Protein AF-A0A969UR87-F1 (afdb_monomer_lite)

Secondary structure (DSSP, 8-state):
---S-EEEEEEP-SGGGGGGHHHHHHHHHHHHHHTTTSSEEEEEE---TTS--EEES-TT-GGGTTT----S---HHHHHHHHHHH-TT---SEEEEEE-S--GGG----------SS-EEEEESSS--S---HHHHHHHHHHT-EEES-HHHHHHHHHS-S-SSTTEEEEEEETTEEEEEESS--TTSPPPTT-HHHHHHHHHHHHHHH--TT-HHHHHHHHHHHHHHT---GGGGTS----HHHHHHHHHHHTSTTTT---------PPPP----SS--HHHHHHHHHHHHHHHHHHHHHHHHHHTTT-----

Structure (mmCIF, N/CA/C/O backbone):
data_AF-A0A969UR87-F1
#
_entry.id   AF-A0A969UR87-F1
#
loop_
_atom_site.group_PDB
_atom_site.id
_atom_site.type_symbol
_atom_site.label_atom_id
_atom_site.label_alt_id
_atom_site.label_comp_id
_atom_site.label_asym_id
_atom_site.label_entity_id
_atom_site.label_seq_id
_atom_site.pdbx_PDB_ins_code
_atom_site.Cartn_x
_atom_site.Cartn_y
_atom_site.Cartn_z
_atom_site.occupancy
_atom_site.B_iso_or_equiv
_atom_site.auth_seq_id
_atom_site.auth_comp_id
_atom_site.auth_asym_id
_atom_site.auth_atom_id
_atom_site.pdbx_PDB_model_num
ATOM 1 N N . MET A 1 1 ? -3.304 12.218 -10.499 1.00 88.94 1 MET A N 1
ATOM 2 C CA . MET A 1 1 ? -4.075 11.681 -9.360 1.00 88.94 1 MET A CA 1
ATOM 3 C C . MET A 1 1 ? -5.240 10.859 -9.891 1.00 88.94 1 MET A C 1
ATOM 5 O O . MET A 1 1 ? -5.626 11.083 -11.035 1.00 88.94 1 MET A O 1
ATOM 9 N N . PRO A 1 2 ? -5.744 9.875 -9.131 1.00 92.62 2 PRO A N 1
ATOM 10 C CA . PRO A 1 2 ? -6.918 9.096 -9.509 1.00 92.62 2 PRO A CA 1
ATOM 11 C C . PRO A 1 2 ? -8.186 9.961 -9.477 1.00 92.62 2 PRO A C 1
ATOM 13 O O . PRO A 1 2 ? -8.265 10.927 -8.717 1.00 92.62 2 PRO A O 1
ATOM 16 N N . HIS A 1 3 ? -9.171 9.591 -10.294 1.00 93.62 3 HIS A N 1
ATOM 17 C CA . HIS A 1 3 ? -10.477 10.246 -10.396 1.00 93.62 3 HIS A CA 1
ATOM 18 C C . HIS A 1 3 ? -11.579 9.189 -10.491 1.00 93.62 3 HIS A C 1
ATOM 20 O O . HIS A 1 3 ? -11.345 8.127 -11.077 1.00 93.62 3 HIS A O 1
ATOM 26 N N . ASP A 1 4 ? -12.754 9.492 -9.933 1.00 95.31 4 ASP A N 1
ATOM 27 C CA . ASP A 1 4 ? -13.937 8.622 -9.917 1.00 95.31 4 ASP A CA 1
ATOM 28 C C . ASP A 1 4 ? -13.666 7.230 -9.314 1.00 95.31 4 ASP A C 1
ATOM 30 O O . ASP A 1 4 ? -14.238 6.225 -9.740 1.00 95.31 4 ASP A O 1
ATOM 34 N N . ARG A 1 5 ? -12.766 7.161 -8.324 1.00 95.88 5 ARG A N 1
ATOM 35 C CA . ARG A 1 5 ? -12.409 5.928 -7.610 1.00 95.88 5 ARG A CA 1
ATOM 36 C C . ARG A 1 5 ? -13.050 5.848 -6.230 1.00 95.88 5 ARG A C 1
ATOM 38 O O . ARG A 1 5 ? -13.394 6.864 -5.614 1.00 95.88 5 ARG A O 1
ATOM 45 N N . ARG A 1 6 ? -13.164 4.622 -5.723 1.00 96.75 6 ARG A N 1
ATOM 46 C CA . ARG A 1 6 ? -13.548 4.319 -4.343 1.00 96.75 6 ARG A CA 1
ATOM 47 C C . ARG A 1 6 ? -12.423 3.596 -3.613 1.00 96.75 6 ARG A C 1
ATOM 49 O O . ARG A 1 6 ? -12.004 2.517 -4.023 1.00 96.75 6 ARG A O 1
ATOM 56 N N . PHE A 1 7 ? -11.979 4.152 -2.494 1.00 97.25 7 PHE A N 1
ATOM 57 C CA . PHE A 1 7 ? -10.902 3.599 -1.676 1.00 97.25 7 PHE A CA 1
ATOM 58 C C . PHE A 1 7 ? -11.425 3.017 -0.362 1.00 97.25 7 PHE A C 1
ATOM 60 O O . PHE A 1 7 ? -12.419 3.488 0.191 1.00 97.25 7 PHE A O 1
ATOM 67 N N . ALA A 1 8 ? -10.739 2.003 0.153 1.00 97.50 8 ALA A N 1
ATOM 68 C CA . ALA A 1 8 ? -10.835 1.630 1.558 1.00 97.50 8 ALA A CA 1
ATOM 69 C C . ALA A 1 8 ? -9.580 2.128 2.268 1.00 97.50 8 ALA A C 1
ATOM 71 O O . ALA A 1 8 ? -8.478 1.788 1.848 1.00 97.50 8 ALA A O 1
ATOM 72 N N . VAL A 1 9 ? -9.742 2.909 3.330 1.00 97.00 9 VAL A N 1
ATOM 73 C CA . VAL A 1 9 ? -8.645 3.330 4.204 1.00 97.00 9 VAL A CA 1
ATOM 74 C C . VAL A 1 9 ? -8.795 2.574 5.513 1.00 97.00 9 VAL A C 1
ATOM 76 O O . VAL A 1 9 ? -9.784 2.736 6.215 1.00 97.00 9 VAL A O 1
ATOM 79 N N . ILE A 1 10 ? -7.842 1.712 5.822 1.00 96.81 10 ILE A N 1
ATOM 80 C CA . ILE A 1 10 ? -7.750 0.967 7.070 1.00 96.81 10 ILE A CA 1
ATOM 81 C C . ILE A 1 10 ? -6.774 1.724 7.961 1.00 96.81 10 ILE A C 1
ATOM 83 O O . ILE A 1 10 ? -5.658 2.006 7.539 1.00 96.81 10 ILE A O 1
ATOM 87 N N . LEU A 1 11 ? -7.195 2.063 9.173 1.00 95.88 11 LEU A N 1
ATOM 88 C CA . LEU A 1 11 ? -6.350 2.680 10.184 1.00 95.88 11 LEU A CA 1
ATOM 89 C C . LEU A 1 11 ? -5.963 1.625 11.219 1.00 95.88 11 LEU A C 1
ATOM 91 O O . LEU A 1 11 ? -6.841 0.947 11.776 1.00 95.88 11 LEU A O 1
ATOM 95 N N . ASP A 1 12 ? -4.661 1.500 11.464 1.00 94.81 12 ASP A N 1
ATOM 96 C CA . ASP A 1 12 ? -4.140 0.698 12.562 1.00 94.81 12 ASP A CA 1
ATOM 97 C C . ASP A 1 12 ? -4.657 1.235 13.908 1.00 94.81 12 ASP A C 1
ATOM 99 O O . ASP A 1 12 ? -4.568 2.425 14.210 1.00 94.81 12 ASP A O 1
ATOM 103 N N . GLY A 1 13 ? -5.262 0.341 14.688 1.00 93.94 13 GLY A N 1
ATOM 104 C CA . GLY A 1 13 ? -5.782 0.596 16.027 1.00 93.94 13 GLY A CA 1
ATOM 105 C C . GLY A 1 13 ? -4.834 0.220 17.163 1.00 93.94 13 GLY A C 1
ATOM 106 O O . GLY A 1 13 ? -5.252 0.247 18.324 1.00 93.94 13 GLY A O 1
ATOM 107 N N . SER A 1 14 ? -3.611 -0.205 16.854 1.00 93.06 14 SER A N 1
ATOM 108 C CA . SER A 1 14 ? -2.614 -0.638 17.828 1.00 93.06 14 SER A CA 1
ATOM 109 C C . SER A 1 14 ? -2.181 0.505 18.750 1.00 93.06 14 SER A C 1
ATOM 111 O O . SER A 1 14 ? -2.321 1.686 18.441 1.00 93.06 14 SER A O 1
ATOM 113 N N . TYR A 1 15 ? -1.656 0.161 19.927 1.00 92.44 15 TYR A N 1
ATOM 114 C CA . TYR A 1 15 ? -1.239 1.139 20.933 1.00 92.44 15 TYR A CA 1
ATOM 115 C C . TYR A 1 15 ? -0.143 2.096 20.436 1.00 92.44 15 TYR A C 1
ATOM 117 O O . TYR A 1 15 ? -0.130 3.253 20.855 1.00 92.44 15 TYR A O 1
ATOM 125 N N . SER A 1 16 ? 0.763 1.646 19.564 1.00 91.69 16 SER A N 1
ATOM 126 C CA . SER A 1 16 ? 1.885 2.461 19.077 1.00 91.69 16 SER A CA 1
ATOM 127 C C . SER A 1 16 ? 1.435 3.634 18.200 1.00 91.69 16 SER A C 1
ATOM 129 O O . SER A 1 16 ? 2.071 4.686 18.199 1.00 91.69 16 SER A O 1
ATOM 131 N N . MET A 1 17 ? 0.244 3.548 17.603 1.00 92.81 17 MET A N 1
ATOM 132 C CA . MET A 1 17 ? -0.364 4.641 16.839 1.00 92.81 17 MET A CA 1
ATOM 133 C C . MET A 1 17 ? -0.653 5.900 17.675 1.00 92.81 17 MET A C 1
ATOM 135 O O . MET A 1 17 ? -0.809 6.987 17.112 1.00 92.81 17 MET A O 1
ATOM 139 N N . ASN A 1 18 ? -0.651 5.806 19.014 1.00 91.56 18 ASN A N 1
ATOM 140 C CA . ASN A 1 18 ? -0.733 6.977 19.896 1.00 91.56 18 ASN A CA 1
ATOM 141 C C . ASN A 1 18 ? 0.405 7.982 19.658 1.00 91.56 18 ASN A C 1
ATOM 143 O O . ASN A 1 18 ? 0.170 9.188 19.742 1.00 91.56 18 ASN A O 1
ATOM 147 N N . ASP A 1 19 ? 1.604 7.513 19.308 1.00 92.19 19 ASP A N 1
ATOM 148 C CA . ASP A 1 19 ? 2.758 8.383 19.050 1.00 92.19 19 ASP A CA 1
ATOM 149 C C . ASP A 1 19 ? 2.720 9.002 17.637 1.00 92.19 19 ASP A C 1
ATOM 151 O O . ASP A 1 19 ? 3.490 9.912 17.319 1.00 92.19 19 ASP A O 1
ATOM 155 N N . HIS A 1 20 ? 1.779 8.561 16.795 1.00 92.56 20 HIS A N 1
ATOM 156 C CA . HIS A 1 20 ? 1.670 8.931 15.384 1.00 92.56 20 HIS A CA 1
ATOM 157 C C . HIS A 1 20 ? 0.435 9.778 15.047 1.00 92.56 20 HIS A C 1
ATOM 159 O O . HIS A 1 20 ? 0.186 10.053 13.874 1.00 92.56 20 HIS A O 1
ATOM 165 N N . GLN A 1 21 ? -0.307 10.275 16.044 1.00 91.12 21 GLN A N 1
ATOM 166 C CA . GLN A 1 21 ? -1.549 11.038 15.835 1.00 91.12 21 GLN A CA 1
ATOM 167 C C . GLN A 1 21 ? -1.408 12.213 14.853 1.00 91.12 21 GLN A C 1
ATOM 169 O O . GLN A 1 21 ? -2.261 12.394 13.987 1.00 91.12 21 GLN A O 1
ATOM 174 N N . SER A 1 22 ? -0.316 12.985 14.929 1.00 91.56 22 SER A N 1
ATOM 175 C CA . SER A 1 22 ? -0.105 14.100 13.993 1.00 91.56 22 SER A CA 1
ATOM 176 C C . SER A 1 22 ? 0.159 13.624 12.562 1.00 91.56 22 SER A C 1
ATOM 178 O O . SER A 1 22 ? -0.290 14.264 11.616 1.00 91.56 22 SER A O 1
ATOM 180 N N . ALA A 1 23 ? 0.851 12.496 12.384 1.00 93.19 23 ALA A N 1
ATOM 181 C CA . ALA A 1 23 ? 1.088 11.924 11.061 1.00 93.19 23 ALA A CA 1
ATOM 182 C C . ALA A 1 23 ? -0.209 11.357 10.457 1.00 93.19 23 ALA A C 1
ATOM 184 O O . ALA A 1 23 ? -0.453 11.530 9.261 1.00 93.19 23 ALA A O 1
ATOM 185 N N . ILE A 1 24 ? -1.079 10.757 11.282 1.00 93.12 24 ILE A N 1
ATOM 186 C CA . ILE A 1 24 ? -2.433 10.336 10.881 1.00 93.12 24 ILE A CA 1
ATOM 187 C C . ILE A 1 24 ? -3.235 11.551 10.404 1.00 93.12 24 ILE A C 1
ATOM 189 O O . ILE A 1 24 ? -3.786 11.529 9.304 1.00 93.12 24 ILE A O 1
ATOM 193 N N . GLU A 1 25 ? -3.257 12.627 11.199 1.00 91.75 25 GLU A N 1
ATOM 194 C CA . GLU A 1 25 ? -3.976 13.861 10.867 1.00 91.75 25 GLU A CA 1
ATOM 195 C C . GLU A 1 25 ? -3.500 14.450 9.539 1.00 91.75 25 GLU A C 1
ATOM 197 O O . GLU A 1 25 ? -4.317 14.705 8.655 1.00 91.75 25 GLU A O 1
ATOM 202 N N . GLN A 1 26 ? -2.185 14.588 9.361 1.00 92.19 26 GLN A N 1
ATOM 203 C CA . GLN A 1 26 ? -1.589 15.099 8.126 1.00 92.19 26 GLN A CA 1
ATOM 204 C C . GLN A 1 26 ? -1.943 14.222 6.919 1.00 92.19 26 GLN A C 1
ATOM 206 O O . GLN A 1 26 ? -2.344 14.740 5.877 1.00 92.19 26 GLN A O 1
ATOM 211 N N . THR A 1 27 ? -1.862 12.898 7.069 1.00 93.69 27 THR A N 1
ATOM 212 C CA . THR A 1 27 ? -2.208 11.936 6.011 1.00 93.69 27 THR A CA 1
ATOM 213 C C . THR A 1 27 ? -3.677 12.067 5.608 1.00 93.69 27 THR A C 1
ATOM 215 O O . THR A 1 27 ? -4.003 12.145 4.422 1.00 93.69 27 THR A O 1
ATOM 218 N N . PHE A 1 28 ? -4.588 12.125 6.582 1.00 93.25 28 PHE A N 1
ATOM 219 C CA . PHE A 1 28 ? -6.029 12.186 6.326 1.00 93.25 28 PHE A CA 1
ATOM 220 C C . PHE A 1 28 ? -6.458 13.555 5.794 1.00 93.25 28 PHE A C 1
ATOM 222 O O . PHE A 1 28 ? -7.314 13.628 4.907 1.00 93.25 28 PHE A O 1
ATOM 229 N N . GLN A 1 29 ? -5.844 14.634 6.284 1.00 92.19 29 GLN A N 1
ATOM 230 C CA . GLN A 1 29 ? -6.043 15.977 5.753 1.00 92.19 29 GLN A CA 1
ATOM 231 C C . GLN A 1 29 ? -5.588 16.044 4.293 1.00 92.19 29 GLN A C 1
ATOM 233 O O . GLN A 1 29 ? -6.366 16.459 3.434 1.00 92.19 29 GLN A O 1
ATOM 238 N N . TRP A 1 30 ? -4.383 15.554 3.987 1.00 94.44 30 TRP A N 1
ATOM 239 C CA . TRP A 1 30 ? -3.866 15.533 2.622 1.00 94.44 30 TRP A CA 1
ATOM 240 C C . TRP A 1 30 ? -4.773 14.727 1.683 1.00 94.44 30 TRP A C 1
ATOM 242 O O . TRP A 1 30 ? -5.114 15.212 0.602 1.00 94.44 30 TRP A O 1
ATOM 252 N N . LEU A 1 31 ? -5.236 13.542 2.106 1.00 94.69 31 LEU A N 1
ATOM 253 C CA . LEU A 1 31 ? -6.197 12.735 1.345 1.00 94.69 31 LEU A CA 1
ATOM 254 C C . LEU A 1 31 ? -7.498 13.502 1.090 1.00 94.69 31 LEU A C 1
ATOM 256 O O . LEU A 1 31 ? -8.007 13.514 -0.032 1.00 94.69 31 LEU A O 1
ATOM 260 N N . THR A 1 32 ? -8.029 14.161 2.116 1.00 92.62 32 THR A N 1
ATOM 261 C CA . THR A 1 32 ? -9.281 14.919 2.022 1.00 92.62 32 THR A CA 1
ATOM 262 C C . THR A 1 32 ? -9.162 16.078 1.035 1.00 92.62 32 THR A C 1
ATOM 264 O O . THR A 1 32 ? -10.018 16.233 0.164 1.00 92.62 32 THR A O 1
ATOM 267 N N . GLU A 1 33 ? -8.083 16.854 1.128 1.00 93.56 33 GLU A N 1
ATOM 268 C CA . GLU A 1 33 ? -7.854 18.044 0.306 1.00 93.56 33 GLU A CA 1
ATOM 269 C C . GLU A 1 33 ? -7.512 17.697 -1.152 1.00 93.56 33 GLU A C 1
ATOM 271 O O . GLU A 1 33 ? -8.008 18.349 -2.074 1.00 93.56 33 GLU A O 1
ATOM 276 N N . ASN A 1 34 ? -6.704 16.655 -1.379 1.00 95.00 34 ASN A N 1
ATOM 277 C CA . ASN A 1 34 ? -6.118 16.377 -2.695 1.00 95.00 34 ASN A CA 1
ATOM 278 C C . ASN A 1 34 ? -6.805 15.241 -3.463 1.00 95.00 34 ASN A C 1
ATOM 280 O O . ASN A 1 34 ? -6.751 15.223 -4.694 1.00 95.00 34 ASN A O 1
ATOM 284 N N . ILE A 1 35 ? -7.447 14.295 -2.770 1.00 95.19 35 ILE A N 1
ATOM 285 C CA . ILE A 1 35 ? -7.971 13.063 -3.380 1.00 95.19 35 ILE A CA 1
ATOM 286 C C . ILE A 1 35 ? -9.490 12.979 -3.272 1.00 95.19 35 ILE A C 1
ATOM 288 O O . ILE A 1 35 ? -10.163 12.735 -4.276 1.00 95.19 35 ILE A O 1
ATOM 292 N N . LEU A 1 36 ? -10.060 13.202 -2.088 1.00 93.25 36 LEU A N 1
ATOM 293 C CA . LEU A 1 36 ? -11.489 12.960 -1.844 1.00 93.25 36 LEU A CA 1
ATOM 294 C C . LEU A 1 36 ? -12.426 14.026 -2.426 1.00 93.25 36 LEU A C 1
ATOM 296 O O . LEU A 1 36 ? -13.642 13.888 -2.347 1.00 93.25 36 LEU A O 1
ATOM 300 N N . THR A 1 37 ? -11.893 15.073 -3.054 1.00 92.44 37 THR A N 1
ATOM 301 C CA . THR A 1 37 ? -12.701 16.029 -3.830 1.00 92.44 37 THR A CA 1
ATOM 302 C C . THR A 1 37 ? -13.253 15.422 -5.125 1.00 92.44 37 THR A C 1
ATOM 304 O O . THR A 1 37 ? -14.233 15.927 -5.668 1.00 92.44 37 THR A O 1
ATOM 307 N N . GLN A 1 38 ? -12.631 14.348 -5.627 1.00 94.44 38 GLN A N 1
ATOM 308 C CA . GLN A 1 38 ? -12.968 13.685 -6.898 1.00 94.44 38 GLN A CA 1
ATOM 309 C C . GLN A 1 38 ? -13.073 12.159 -6.766 1.00 94.44 38 GLN A C 1
ATOM 311 O O . GLN A 1 38 ? -13.168 11.447 -7.763 1.00 94.44 38 GLN A O 1
ATOM 316 N N . ASN A 1 39 ? -13.007 11.649 -5.538 1.00 95.75 39 ASN A N 1
ATOM 317 C CA . ASN A 1 39 ? -13.031 10.230 -5.208 1.00 95.75 39 ASN A CA 1
ATOM 318 C C . ASN A 1 39 ? -13.811 10.037 -3.903 1.00 95.75 39 ASN A C 1
ATOM 320 O O . ASN A 1 39 ? -14.100 10.996 -3.193 1.00 95.75 39 ASN A O 1
ATOM 324 N N . SER A 1 40 ? -14.120 8.791 -3.561 1.00 95.38 40 SER A N 1
ATOM 325 C CA . SER A 1 40 ? -14.745 8.431 -2.284 1.00 95.38 40 SER A CA 1
ATOM 326 C C . SER A 1 40 ? -13.839 7.498 -1.492 1.00 95.38 40 SER A C 1
ATOM 328 O O . SER A 1 40 ? -13.054 6.749 -2.075 1.00 95.38 40 SER A O 1
ATOM 330 N N . ALA A 1 41 ? -13.933 7.538 -0.166 1.00 95.50 41 ALA A N 1
ATOM 331 C CA . ALA A 1 41 ? -13.212 6.613 0.691 1.00 95.50 41 ALA A CA 1
ATOM 332 C C . ALA A 1 41 ? -14.047 6.236 1.910 1.00 95.50 41 ALA A C 1
ATOM 334 O O . ALA A 1 41 ? -14.616 7.112 2.558 1.00 95.50 41 ALA A O 1
ATOM 335 N N . ASP A 1 42 ? -14.053 4.947 2.232 1.00 95.44 42 ASP A N 1
ATOM 336 C CA . ASP A 1 42 ? -14.596 4.422 3.481 1.00 95.44 42 ASP A CA 1
ATOM 337 C C . ASP A 1 42 ? -13.429 4.229 4.469 1.00 95.44 42 ASP A C 1
ATOM 339 O O . ASP A 1 42 ? -12.339 3.816 4.062 1.00 95.44 42 ASP A O 1
ATOM 343 N N . LEU A 1 43 ? -13.650 4.492 5.758 1.00 94.88 43 LEU A N 1
ATOM 344 C CA . LEU A 1 43 ? -12.669 4.280 6.825 1.00 94.88 43 LEU A CA 1
ATOM 345 C C . LEU A 1 43 ? -12.974 2.991 7.591 1.00 94.88 43 LEU A C 1
ATOM 347 O O . LEU A 1 43 ? -14.105 2.756 8.011 1.00 94.88 43 LEU A O 1
ATOM 351 N N . TYR A 1 44 ? -11.945 2.197 7.844 1.00 95.00 44 TYR A N 1
ATOM 352 C CA . TYR A 1 44 ? -11.983 1.003 8.674 1.00 95.00 44 TYR A CA 1
ATOM 353 C C . TYR A 1 44 ? -11.033 1.200 9.846 1.00 95.00 44 TYR A C 1
ATOM 355 O O . TYR A 1 44 ? -9.821 1.203 9.669 1.00 95.00 44 TYR A O 1
ATOM 363 N N . LEU A 1 45 ? -11.578 1.367 11.046 1.00 94.38 45 LEU A N 1
ATOM 364 C CA . LEU A 1 45 ? -10.786 1.413 12.267 1.00 94.38 45 LEU A CA 1
ATOM 365 C C . LEU A 1 45 ? -10.638 -0.008 12.805 1.00 94.38 45 LEU A C 1
ATOM 367 O O . LEU A 1 45 ? -11.624 -0.617 13.233 1.00 94.38 45 LEU A O 1
ATOM 371 N N . THR A 1 46 ? -9.414 -0.524 12.767 1.00 95.06 46 THR A N 1
ATOM 372 C CA . THR A 1 46 ? -9.078 -1.812 13.382 1.00 95.06 46 THR A CA 1
ATOM 373 C C . THR A 1 46 ? -8.916 -1.645 14.884 1.00 95.06 46 THR A C 1
ATOM 375 O O . THR A 1 46 ? -8.714 -0.534 15.366 1.00 95.06 46 THR A O 1
ATOM 378 N N . THR A 1 47 ? -9.072 -2.721 15.653 1.00 93.31 47 THR A N 1
ATOM 379 C CA . THR A 1 47 ? -8.905 -2.670 17.114 1.00 93.31 47 THR A CA 1
ATOM 380 C C . THR A 1 47 ? -8.459 -4.018 17.667 1.00 93.31 47 THR A C 1
ATOM 382 O O . THR A 1 47 ? -8.934 -5.060 17.207 1.00 93.31 47 THR A O 1
ATOM 385 N N . ALA A 1 48 ? -7.613 -4.018 18.698 1.00 90.88 48 ALA A N 1
ATOM 386 C CA . ALA A 1 48 ? -7.330 -5.223 19.472 1.00 90.88 48 ALA A CA 1
ATOM 387 C C . ALA A 1 48 ? -8.519 -5.604 20.377 1.00 90.88 48 ALA A C 1
ATOM 389 O O . ALA A 1 48 ? -9.272 -4.747 20.853 1.00 90.88 48 ALA A O 1
ATOM 390 N N . ALA A 1 49 ? -8.679 -6.902 20.654 1.00 83.94 49 ALA A N 1
ATOM 391 C CA . ALA A 1 49 ? -9.703 -7.385 21.577 1.00 83.94 49 ALA A CA 1
ATOM 392 C C . ALA A 1 49 ? -9.515 -6.770 22.984 1.00 83.94 49 ALA A C 1
ATOM 394 O O . ALA A 1 49 ? -8.380 -6.613 23.438 1.00 83.94 49 ALA A O 1
ATOM 395 N N . PRO A 1 50 ? -10.601 -6.444 23.711 1.00 85.88 50 PRO A N 1
ATOM 396 C CA . PRO A 1 50 ? -12.004 -6.780 23.441 1.00 85.88 50 PRO A CA 1
ATOM 397 C C . PRO A 1 50 ? -12.773 -5.742 22.605 1.00 85.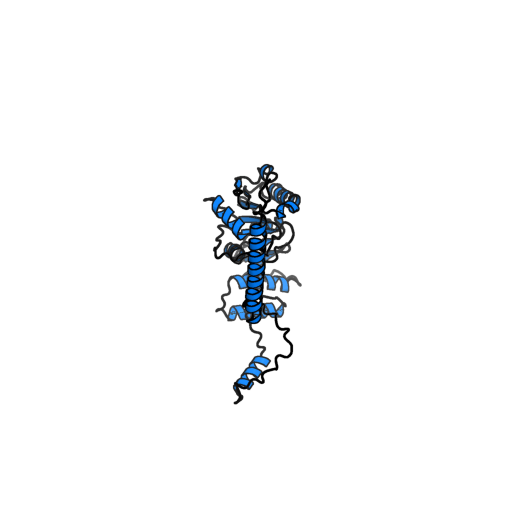88 50 PRO A C 1
ATOM 399 O O . PRO A 1 50 ? -13.985 -5.893 22.432 1.00 85.88 50 PRO A O 1
ATOM 402 N N . ALA A 1 51 ? -12.121 -4.678 22.130 1.00 87.88 51 ALA A N 1
ATOM 403 C CA . ALA A 1 51 ? -12.777 -3.700 21.271 1.00 87.88 51 ALA A CA 1
ATOM 404 C C . ALA A 1 51 ? -13.163 -4.335 19.924 1.00 87.88 51 ALA A C 1
ATOM 406 O O . ALA A 1 51 ? -12.570 -5.324 19.489 1.00 87.88 51 ALA A O 1
ATOM 407 N N . GLN A 1 52 ? -14.210 -3.793 19.300 1.00 90.38 52 GLN A N 1
ATOM 408 C CA . GLN A 1 52 ? -14.686 -4.259 18.001 1.00 90.38 52 GLN A CA 1
ATOM 409 C C . GLN A 1 52 ? -14.282 -3.270 16.912 1.00 90.38 52 GLN A C 1
ATOM 411 O O . GLN A 1 52 ? -14.498 -2.063 17.098 1.00 90.38 52 GLN A O 1
ATOM 416 N N . PRO A 1 53 ? -13.772 -3.768 15.773 1.00 93.88 53 PRO A N 1
ATOM 417 C CA . PRO A 1 53 ? -13.415 -2.910 14.663 1.00 93.88 53 PRO A CA 1
ATOM 418 C C . PRO A 1 53 ? -14.666 -2.285 14.051 1.00 93.88 53 PRO A C 1
ATOM 420 O O . PRO A 1 53 ? -15.771 -2.834 14.130 1.00 93.88 53 PRO A O 1
ATOM 423 N N . LYS A 1 54 ? -14.497 -1.110 13.449 1.00 92.50 54 LYS A N 1
ATOM 424 C CA . LYS A 1 54 ? -15.606 -0.293 12.949 1.00 92.50 54 LYS A CA 1
ATOM 425 C C . LYS A 1 54 ? -15.363 0.148 11.520 1.00 92.50 54 LYS A C 1
ATOM 427 O O . LYS A 1 54 ? -14.235 0.417 11.125 1.00 92.50 54 LYS A O 1
ATOM 432 N N . ARG A 1 55 ? -16.456 0.279 10.774 1.00 92.81 55 ARG A N 1
ATOM 433 C CA . ARG A 1 55 ? -16.487 0.879 9.443 1.00 92.81 55 ARG A CA 1
ATOM 434 C C . ARG A 1 55 ? -17.243 2.201 9.497 1.00 92.81 55 ARG A C 1
ATOM 436 O O . ARG A 1 55 ? -18.285 2.287 10.144 1.00 92.81 55 ARG A O 1
ATOM 443 N N . PHE A 1 56 ? -16.743 3.180 8.759 1.00 91.75 56 PHE A N 1
ATOM 444 C CA . PHE A 1 56 ? -17.393 4.449 8.477 1.00 91.75 56 PHE A CA 1
ATOM 445 C C . PHE A 1 56 ? -17.447 4.623 6.958 1.00 91.75 56 PHE A C 1
ATOM 447 O O . PHE A 1 56 ? -16.426 4.511 6.285 1.00 91.75 56 PHE A O 1
ATOM 454 N N . ASP A 1 57 ? -18.627 4.893 6.406 1.00 90.31 57 ASP A N 1
ATOM 455 C CA . ASP A 1 57 ? -18.829 4.950 4.948 1.00 90.31 57 ASP A CA 1
ATOM 456 C C . ASP A 1 57 ? -18.279 6.228 4.293 1.00 90.31 57 ASP A C 1
ATOM 458 O O . ASP A 1 57 ? -18.405 6.412 3.085 1.00 90.31 57 ASP A O 1
ATOM 462 N N . ASN A 1 58 ? -17.675 7.117 5.082 1.00 87.00 58 ASN A N 1
ATOM 463 C CA . ASN A 1 58 ? -17.046 8.328 4.591 1.00 87.00 58 ASN A CA 1
ATOM 464 C C . ASN A 1 58 ? -15.839 8.700 5.460 1.00 87.00 58 ASN A C 1
ATOM 466 O O . ASN A 1 58 ? -15.984 9.003 6.644 1.00 87.00 58 ASN A O 1
ATOM 470 N N . LEU A 1 59 ? -14.647 8.728 4.859 1.00 85.31 59 LEU A N 1
ATOM 471 C CA . LEU A 1 59 ? -13.426 9.199 5.518 1.00 85.31 59 LEU A CA 1
ATOM 472 C C . LEU A 1 59 ? -13.562 10.664 5.962 1.00 85.31 59 LEU A C 1
ATOM 474 O O . LEU A 1 59 ? -12.986 11.036 6.977 1.00 85.31 59 LEU A O 1
ATOM 478 N N . GLN A 1 60 ? -14.350 11.477 5.240 1.00 75.56 60 GLN A N 1
ATOM 479 C CA . GLN A 1 60 ? -14.574 12.890 5.568 1.00 75.56 60 GLN A CA 1
ATOM 480 C C . GLN A 1 60 ? -15.416 13.106 6.832 1.00 75.56 60 GLN A C 1
ATOM 482 O O . GLN A 1 60 ? -15.449 14.221 7.352 1.00 75.56 60 GLN A O 1
ATOM 487 N N . ASP A 1 61 ? -16.004 12.055 7.407 1.00 67.38 61 ASP A N 1
ATOM 488 C CA . ASP A 1 61 ? -16.617 12.107 8.739 1.00 67.38 61 ASP A CA 1
ATOM 489 C C . ASP A 1 61 ? -15.524 12.088 9.849 1.00 67.38 61 ASP A C 1
ATOM 491 O O . ASP A 1 61 ? -15.713 11.529 10.933 1.00 67.38 61 ASP A O 1
ATOM 495 N N . VAL A 1 62 ? -14.374 12.729 9.553 1.00 56.34 62 VAL A N 1
ATOM 496 C CA . VAL A 1 62 ? -13.046 12.771 10.211 1.00 56.34 62 VAL A CA 1
ATOM 497 C C . VAL A 1 62 ? -13.109 12.965 11.727 1.00 56.34 62 VAL A C 1
ATOM 499 O O . VAL A 1 62 ? -12.202 12.538 12.434 1.00 56.34 62 VAL A O 1
ATOM 502 N N . ALA A 1 63 ? -14.188 13.545 12.252 1.00 53.38 63 ALA A N 1
ATOM 503 C CA . ALA A 1 63 ? -14.390 13.713 13.688 1.00 53.38 63 ALA A CA 1
ATOM 504 C C . ALA A 1 63 ? -14.278 12.392 14.482 1.00 53.38 63 ALA A C 1
ATOM 506 O O . ALA A 1 63 ? -13.905 12.419 15.647 1.00 53.38 63 ALA A O 1
ATOM 507 N N . ASN A 1 64 ? -14.537 11.232 13.863 1.00 58.50 64 ASN A N 1
ATOM 508 C CA . ASN A 1 64 ? -14.623 9.959 14.587 1.00 58.50 64 ASN A CA 1
ATOM 509 C C . ASN A 1 64 ? -13.286 9.234 14.827 1.00 58.50 64 ASN A C 1
ATOM 511 O O . ASN A 1 64 ? -13.237 8.373 15.705 1.00 58.50 64 ASN A O 1
ATOM 515 N N . TRP A 1 65 ? -12.212 9.520 14.075 1.00 73.06 65 TRP A N 1
ATOM 516 C CA . TRP A 1 65 ? -10.924 8.842 14.323 1.00 73.06 65 TRP A CA 1
ATOM 517 C C . TRP A 1 65 ? -10.153 9.479 15.481 1.00 73.06 65 TRP A C 1
ATOM 519 O O . TRP A 1 65 ? -9.371 8.801 16.132 1.00 73.06 65 TRP A O 1
ATOM 529 N N . GLN A 1 66 ? -10.399 10.755 15.781 1.00 71.31 66 GLN A N 1
ATOM 530 C CA . GLN A 1 66 ? -9.785 11.446 16.923 1.00 71.31 66 GLN A CA 1
ATOM 531 C C . GLN A 1 66 ? -10.283 10.881 18.262 1.00 71.31 66 GLN A C 1
ATOM 533 O O . GLN A 1 66 ? -9.568 10.921 19.259 1.00 71.31 66 GLN A O 1
ATOM 538 N N . ASP A 1 67 ? -11.477 10.281 18.255 1.00 73.56 67 ASP A N 1
ATOM 539 C CA . ASP A 1 67 ? -12.037 9.516 19.371 1.00 73.56 67 ASP A CA 1
ATOM 540 C C . ASP A 1 67 ? -11.612 8.031 19.352 1.00 73.56 67 ASP A C 1
ATOM 542 O O . ASP A 1 67 ? -12.077 7.236 20.179 1.00 73.56 67 ASP A O 1
ATOM 546 N N . ALA A 1 68 ? -10.768 7.611 18.398 1.00 78.94 68 ALA A N 1
ATOM 547 C CA . ALA A 1 68 ? -10.282 6.240 18.334 1.00 78.94 68 ALA A CA 1
ATOM 548 C C . ALA A 1 68 ? -9.417 5.926 19.557 1.00 78.94 68 ALA A C 1
ATOM 550 O O . ALA A 1 68 ? -8.514 6.670 19.934 1.00 78.94 68 ALA A O 1
ATOM 551 N N . ILE A 1 69 ? -9.690 4.778 20.172 1.00 82.88 69 ILE A N 1
ATOM 552 C CA . ILE A 1 69 ? -8.889 4.269 21.279 1.00 82.88 69 ILE A CA 1
ATOM 553 C C . ILE A 1 69 ? -7.839 3.333 20.687 1.00 82.88 69 ILE A C 1
ATOM 555 O O . ILE A 1 69 ? -8.158 2.204 20.315 1.00 82.88 69 ILE A O 1
ATOM 559 N N . PHE A 1 70 ? -6.600 3.814 20.623 1.00 91.06 70 PHE A N 1
ATOM 560 C CA . PHE A 1 70 ? -5.435 3.038 20.207 1.00 91.06 70 PHE A CA 1
ATOM 561 C C . PHE A 1 70 ? -4.946 2.161 21.362 1.00 91.06 70 PHE A C 1
ATOM 563 O O . PHE A 1 70 ? -4.502 2.665 22.401 1.00 91.06 70 PHE A O 1
ATOM 570 N N . TYR A 1 71 ? -5.061 0.842 21.213 1.00 90.44 71 TYR A N 1
ATOM 571 C CA . TYR A 1 71 ? -4.750 -0.111 22.276 1.00 90.44 71 TYR A CA 1
ATOM 572 C C . TYR A 1 71 ? -4.337 -1.482 21.734 1.00 90.44 71 TYR A C 1
ATOM 574 O O . TYR A 1 71 ? -4.814 -1.938 20.698 1.00 90.44 71 TYR A O 1
ATOM 582 N N . GLY A 1 72 ? -3.507 -2.179 22.513 1.00 89.56 72 GLY A N 1
ATOM 583 C CA . GLY A 1 72 ? -3.053 -3.534 22.218 1.00 89.56 72 GLY A CA 1
ATOM 584 C C . GLY A 1 72 ? -2.043 -3.586 21.076 1.00 89.56 72 GLY A C 1
ATOM 585 O O . GLY A 1 72 ? -1.451 -2.576 20.699 1.00 89.56 72 GLY A O 1
ATOM 586 N N . THR A 1 73 ? -1.842 -4.784 20.544 1.00 89.69 73 THR A N 1
ATOM 587 C CA . THR A 1 73 ? -0.969 -5.040 19.396 1.00 89.69 73 THR A CA 1
ATOM 588 C C . THR A 1 73 ? -1.800 -5.702 18.311 1.00 89.69 73 THR A C 1
ATOM 590 O O . THR A 1 73 ? -2.605 -6.581 18.618 1.00 89.69 73 THR A O 1
ATOM 593 N N . LEU A 1 74 ? -1.602 -5.270 17.068 1.00 89.94 74 LEU A N 1
ATOM 594 C CA . LEU A 1 74 ? -2.207 -5.860 15.883 1.00 89.94 74 LEU A CA 1
ATOM 595 C C . LEU A 1 74 ? -1.119 -6.096 14.843 1.00 89.94 74 LEU A C 1
ATOM 597 O O . LEU A 1 74 ? -0.259 -5.244 14.632 1.00 89.94 74 LEU A O 1
ATOM 601 N N . GLN A 1 75 ? -1.167 -7.248 14.190 1.00 89.75 75 GLN A N 1
ATOM 602 C CA . GLN A 1 75 ? -0.367 -7.517 13.003 1.00 89.75 75 GLN A CA 1
ATOM 603 C C . GLN A 1 75 ? -1.130 -7.079 11.741 1.00 89.75 75 GLN A C 1
ATOM 605 O O . GLN A 1 75 ? -2.366 -7.125 11.722 1.00 89.75 75 GLN A O 1
ATOM 610 N N . PRO A 1 76 ? -0.434 -6.704 10.650 1.00 92.75 76 PRO A N 1
ATOM 611 C CA . PRO A 1 76 ? -1.080 -6.346 9.387 1.00 92.75 76 PRO A CA 1
ATOM 612 C C . PRO A 1 76 ? -2.062 -7.408 8.888 1.00 92.75 76 PRO A C 1
ATOM 614 O O . PRO A 1 76 ? -3.176 -7.077 8.488 1.00 92.75 76 PRO A O 1
ATOM 617 N N . SER A 1 77 ? -1.719 -8.690 9.000 1.00 91.94 77 SER A N 1
ATOM 618 C CA . SER A 1 77 ? -2.619 -9.789 8.643 1.00 91.94 77 SER A CA 1
ATOM 619 C C . SER A 1 77 ? -3.927 -9.781 9.447 1.00 91.94 77 SER A C 1
ATOM 621 O O . SER A 1 77 ? -4.997 -9.967 8.866 1.00 91.94 77 SER A O 1
ATOM 623 N N . GLU A 1 78 ? -3.891 -9.489 10.749 1.00 92.31 78 GLU A N 1
ATOM 624 C CA . GLU A 1 78 ? -5.091 -9.361 11.590 1.00 92.31 78 GLU A CA 1
ATOM 625 C C . GLU A 1 78 ? -5.940 -8.149 11.182 1.00 92.31 78 GLU A C 1
ATOM 627 O O . GLU A 1 78 ? -7.163 -8.252 11.063 1.00 92.31 78 GLU A O 1
ATOM 632 N N . MET A 1 79 ? -5.298 -7.012 10.904 1.00 94.75 79 MET A N 1
ATOM 633 C CA . MET A 1 79 ? -5.965 -5.799 10.420 1.00 94.75 79 MET A CA 1
ATOM 634 C C . MET A 1 79 ? -6.701 -6.044 9.097 1.00 94.75 79 MET A C 1
ATOM 636 O O . MET A 1 79 ? -7.862 -5.656 8.931 1.00 94.75 79 MET A O 1
ATOM 640 N N . LEU A 1 80 ? -6.056 -6.751 8.167 1.00 95.56 80 LEU A N 1
ATOM 641 C CA . LEU A 1 80 ? -6.636 -7.116 6.875 1.00 95.56 80 LEU A CA 1
ATOM 642 C C . LEU A 1 80 ? -7.805 -8.100 7.024 1.00 95.56 80 LEU A C 1
ATOM 644 O O . LEU A 1 80 ? -8.807 -7.965 6.319 1.00 95.56 80 LEU A O 1
ATOM 648 N N . GLN A 1 81 ? -7.734 -9.041 7.970 1.00 94.50 81 GLN A N 1
ATOM 649 C CA . GLN A 1 81 ? -8.859 -9.930 8.287 1.00 94.50 81 GLN A CA 1
ATOM 650 C C . GLN A 1 81 ? -10.059 -9.152 8.833 1.00 94.50 81 GLN A C 1
ATOM 652 O O . GLN A 1 81 ? -11.188 -9.373 8.389 1.00 94.50 81 GLN A O 1
ATOM 657 N N . GLN A 1 82 ? -9.833 -8.216 9.760 1.00 95.62 82 GLN A N 1
ATOM 658 C CA . GLN A 1 82 ? -10.896 -7.357 10.290 1.00 95.62 82 GLN A CA 1
ATOM 659 C C . GLN A 1 82 ? -11.550 -6.537 9.169 1.00 95.62 82 GLN A C 1
ATOM 661 O O . GLN A 1 82 ? -12.778 -6.479 9.074 1.00 95.62 82 GLN A O 1
ATOM 666 N N . PHE A 1 83 ? -10.752 -5.976 8.257 1.00 96.56 83 PHE A N 1
ATOM 667 C CA . PHE A 1 83 ? -11.265 -5.302 7.065 1.00 96.56 83 PHE A CA 1
ATOM 668 C C . PHE A 1 83 ? -12.136 -6.227 6.203 1.00 96.56 83 PHE A C 1
ATOM 670 O O . PHE A 1 83 ? -13.252 -5.853 5.835 1.00 96.56 83 PHE A O 1
ATOM 677 N N . GLN A 1 84 ? -11.669 -7.442 5.904 1.00 95.00 84 GLN A N 1
ATOM 678 C CA . GLN A 1 84 ? -12.421 -8.406 5.097 1.00 95.00 84 GLN A CA 1
ATOM 679 C C . GLN A 1 84 ? -13.769 -8.784 5.725 1.00 95.00 84 GLN A C 1
ATOM 681 O O . GLN A 1 84 ? -14.752 -8.963 5.006 1.00 95.00 84 GLN A O 1
ATOM 686 N N . GLN A 1 85 ? -13.835 -8.859 7.055 1.00 94.50 85 GLN A N 1
ATOM 687 C CA . GLN A 1 85 ? -15.076 -9.128 7.782 1.00 94.50 85 GLN A CA 1
ATOM 688 C C . GLN A 1 85 ? -16.057 -7.946 7.719 1.00 94.50 85 GLN A C 1
ATOM 690 O O . GLN A 1 85 ? -17.267 -8.158 7.641 1.00 94.50 85 GLN A O 1
ATOM 695 N N . LEU A 1 86 ? -15.556 -6.707 7.721 1.00 95.50 86 LEU A N 1
ATOM 696 C CA . LEU A 1 86 ? -16.378 -5.491 7.752 1.00 95.50 86 LEU A CA 1
ATOM 697 C C . LEU A 1 86 ? -16.805 -4.970 6.371 1.00 95.50 86 LEU A C 1
ATOM 699 O O . LEU A 1 86 ? -17.827 -4.288 6.258 1.00 95.50 86 LEU A O 1
ATOM 703 N N . ARG A 1 87 ? -16.038 -5.246 5.308 1.00 95.12 87 ARG A N 1
ATOM 704 C CA . ARG A 1 87 ? -16.303 -4.687 3.964 1.00 95.12 87 ARG A CA 1
ATOM 705 C C . ARG A 1 87 ? -17.625 -5.132 3.344 1.00 95.12 87 ARG A C 1
ATOM 707 O O . ARG A 1 87 ? -18.188 -4.404 2.516 1.00 95.12 87 ARG A O 1
ATOM 714 N N . GLY A 1 88 ? -18.108 -6.318 3.716 1.00 91.94 88 GLY A N 1
ATOM 715 C CA . GLY A 1 88 ? -19.210 -6.984 3.024 1.00 91.94 88 GLY A CA 1
ATOM 716 C C . GLY A 1 88 ? -18.961 -7.049 1.512 1.00 91.94 88 GLY A C 1
ATOM 717 O O . GLY A 1 88 ? -17.851 -7.344 1.064 1.00 91.94 88 GLY A O 1
ATOM 718 N N . ASP A 1 89 ? -19.973 -6.681 0.727 1.00 92.50 89 ASP A N 1
ATOM 719 C CA . ASP A 1 89 ? -19.935 -6.715 -0.743 1.00 92.50 89 ASP A CA 1
ATOM 720 C C . ASP A 1 89 ? -19.413 -5.415 -1.385 1.00 92.50 89 ASP A C 1
ATOM 722 O O . ASP A 1 89 ? -19.574 -5.189 -2.586 1.00 92.50 89 ASP A O 1
ATOM 726 N N . THR A 1 90 ? -18.811 -4.513 -0.601 1.00 95.50 90 THR A N 1
ATOM 727 C CA . THR A 1 90 ? -18.352 -3.223 -1.139 1.00 95.50 90 THR A CA 1
ATOM 728 C C . THR A 1 90 ? -17.106 -3.412 -1.998 1.00 95.50 90 THR A C 1
ATOM 730 O O . THR A 1 90 ? -16.100 -3.951 -1.539 1.00 95.50 90 THR A O 1
ATOM 733 N N . ASN A 1 91 ? -17.147 -2.948 -3.244 1.00 95.62 91 ASN A N 1
ATOM 734 C CA . ASN A 1 91 ? -15.995 -2.986 -4.141 1.00 95.62 91 ASN A CA 1
ATOM 735 C C . ASN A 1 91 ? -15.172 -1.705 -4.019 1.00 95.62 91 ASN A C 1
ATOM 737 O O . ASN A 1 91 ? -15.729 -0.613 -3.900 1.00 95.62 91 ASN A O 1
ATOM 741 N N . TYR A 1 92 ? -13.854 -1.868 -4.065 1.00 97.19 92 TYR A N 1
ATOM 742 C CA . TYR A 1 92 ? -12.880 -0.788 -3.976 1.00 97.19 92 TYR A CA 1
ATOM 743 C C . TYR A 1 92 ? -11.927 -0.871 -5.161 1.00 97.19 92 TYR A C 1
ATOM 745 O O . TYR A 1 92 ? -11.660 -1.957 -5.666 1.00 97.19 92 TYR A O 1
ATOM 753 N N . ASP A 1 93 ? -11.409 0.275 -5.578 1.00 96.75 93 ASP A N 1
ATOM 754 C CA . ASP A 1 93 ? -10.356 0.378 -6.584 1.00 96.75 93 ASP A CA 1
ATOM 755 C C . ASP A 1 93 ? -8.960 0.198 -5.975 1.00 96.75 93 ASP A C 1
ATOM 757 O O . ASP A 1 93 ? -8.043 -0.226 -6.671 1.00 96.75 93 ASP A O 1
ATOM 761 N N . ALA A 1 94 ? -8.798 0.504 -4.683 1.00 97.44 94 ALA A N 1
ATOM 762 C CA . ALA A 1 94 ? -7.600 0.203 -3.902 1.00 97.44 94 ALA A CA 1
ATOM 763 C C . ALA A 1 94 ? -7.919 0.142 -2.400 1.00 97.44 94 ALA A C 1
ATOM 765 O O . ALA A 1 94 ? -8.882 0.756 -1.927 1.00 97.44 94 ALA A O 1
ATOM 766 N N . VAL A 1 95 ? -7.085 -0.584 -1.657 1.00 98.25 95 VAL A N 1
ATOM 767 C CA . VAL A 1 95 ? -7.117 -0.663 -0.193 1.00 98.25 95 VAL A CA 1
ATOM 768 C C . VAL A 1 95 ? -5.821 -0.074 0.349 1.00 98.25 95 VAL A C 1
ATOM 770 O O . VAL A 1 95 ? -4.747 -0.468 -0.088 1.00 98.25 95 VAL A O 1
ATOM 773 N N . LEU A 1 96 ? -5.918 0.860 1.288 1.00 98.19 96 LEU A N 1
ATOM 774 C CA . LEU A 1 96 ? -4.789 1.506 1.944 1.00 98.19 96 LEU A CA 1
ATOM 775 C C . LEU A 1 96 ? -4.790 1.123 3.418 1.00 98.19 96 LEU A C 1
ATOM 777 O O . LEU A 1 96 ? -5.743 1.449 4.112 1.00 98.19 96 LEU A O 1
ATOM 781 N N . LEU A 1 97 ? -3.743 0.464 3.901 1.00 97.75 97 LEU A N 1
ATOM 782 C CA . LEU A 1 97 ? -3.510 0.224 5.320 1.00 97.75 97 LEU A CA 1
ATOM 783 C C . LEU A 1 97 ? -2.532 1.271 5.851 1.00 97.75 97 LEU A C 1
ATOM 785 O O . LEU A 1 97 ? -1.354 1.229 5.520 1.00 97.75 97 LEU A O 1
ATOM 789 N N . VAL A 1 98 ? -3.028 2.206 6.655 1.00 96.94 98 VAL A N 1
ATOM 790 C CA . VAL A 1 98 ? -2.243 3.256 7.307 1.00 96.94 98 VAL A CA 1
ATOM 791 C C . VAL A 1 98 ? -1.797 2.755 8.674 1.00 96.94 98 VAL A C 1
ATOM 793 O O . VAL A 1 98 ? -2.629 2.505 9.547 1.00 96.94 98 VAL A O 1
ATOM 796 N N . THR A 1 99 ? -0.489 2.602 8.841 1.00 95.38 99 THR A N 1
ATOM 797 C CA . THR A 1 99 ? 0.135 1.949 9.998 1.00 95.38 99 THR A CA 1
ATOM 798 C C . THR A 1 99 ? 1.474 2.609 10.324 1.00 95.38 99 THR A C 1
ATOM 800 O O . THR A 1 99 ? 1.994 3.402 9.539 1.00 95.38 99 THR A O 1
ATOM 803 N N . ASP A 1 100 ? 2.051 2.305 11.478 1.00 93.31 100 ASP A N 1
ATOM 804 C CA . ASP A 1 100 ? 3.446 2.619 11.792 1.00 93.31 100 ASP A CA 1
ATOM 805 C C . ASP A 1 100 ? 4.373 1.437 11.444 1.00 93.31 100 ASP A C 1
ATOM 807 O O . ASP A 1 100 ? 3.987 0.525 10.708 1.00 93.31 100 ASP A O 1
ATOM 811 N N . SER A 1 101 ? 5.617 1.447 11.926 1.00 87.44 101 SER A N 1
ATOM 812 C CA . SER A 1 101 ? 6.590 0.366 11.716 1.00 87.44 101 SER A CA 1
ATOM 813 C C . SER A 1 101 ? 6.280 -0.933 12.483 1.00 87.44 101 SER A C 1
ATOM 815 O O . SER A 1 101 ? 6.980 -1.930 12.284 1.00 87.44 101 SER A O 1
ATOM 817 N N . GLY A 1 102 ? 5.232 -0.962 13.313 1.00 78.69 102 GLY A N 1
ATOM 818 C CA . GLY A 1 102 ? 4.755 -2.137 14.032 1.00 78.69 102 GLY A CA 1
ATOM 819 C C . GLY A 1 102 ? 5.772 -2.755 14.999 1.00 78.69 102 GLY A C 1
ATOM 820 O O . GLY A 1 102 ? 6.819 -2.199 15.326 1.00 78.69 102 GLY A O 1
ATOM 821 N N . SER A 1 103 ? 5.461 -3.959 15.487 1.00 67.12 103 SER A N 1
ATOM 822 C CA . SER A 1 103 ? 6.356 -4.763 16.332 1.00 67.12 103 SER A CA 1
ATOM 823 C C . SER A 1 103 ? 6.508 -6.169 15.751 1.00 67.12 103 SER A C 1
ATOM 825 O O . SER A 1 103 ? 5.602 -6.998 15.849 1.00 67.12 103 SER A O 1
ATOM 827 N N . TYR A 1 104 ? 7.671 -6.436 15.146 1.00 58.75 104 TYR A N 1
ATOM 828 C CA . TYR A 1 104 ? 7.977 -7.701 14.461 1.00 58.75 104 TYR A CA 1
ATOM 829 C C . TYR A 1 104 ? 8.030 -8.917 15.403 1.00 58.75 104 TYR A C 1
ATOM 831 O O . TYR A 1 104 ? 7.643 -10.018 15.011 1.00 58.75 104 TYR A O 1
ATOM 839 N N . GLU A 1 105 ? 8.455 -8.722 16.657 1.00 55.66 105 GLU A N 1
ATOM 840 C CA . GLU A 1 105 ? 8.737 -9.810 17.614 1.00 55.66 105 GLU A CA 1
ATOM 841 C C . GLU A 1 105 ? 7.508 -10.632 18.043 1.00 55.66 105 GLU A C 1
ATOM 843 O O . GLU A 1 105 ? 7.640 -11.622 18.759 1.00 55.66 105 GLU A O 1
ATOM 848 N N . LEU A 1 106 ? 6.311 -10.237 17.605 1.00 56.25 106 LEU A N 1
ATOM 849 C CA . LEU A 1 106 ? 5.044 -10.882 17.947 1.00 56.25 106 LEU A CA 1
ATOM 850 C C . LEU A 1 106 ? 4.360 -11.539 16.739 1.00 56.25 106 LEU A C 1
ATOM 852 O O . LEU A 1 106 ? 3.232 -12.016 16.866 1.00 56.25 106 LEU A O 1
ATOM 856 N N . SER A 1 107 ? 5.020 -11.576 15.575 1.00 57.31 107 SER A N 1
ATOM 857 C CA . SER A 1 107 ? 4.479 -12.256 14.398 1.00 57.31 107 SER A CA 1
ATOM 858 C C . SER A 1 107 ? 4.407 -13.764 14.650 1.00 57.31 107 SER A C 1
ATOM 860 O O . SER A 1 107 ? 5.397 -14.442 14.921 1.00 57.31 107 SER A O 1
ATOM 862 N N . THR A 1 108 ? 3.191 -14.297 14.619 1.00 59.59 108 THR A N 1
ATOM 863 C CA . THR A 1 108 ? 2.962 -15.739 14.534 1.00 59.59 108 THR A CA 1
ATOM 864 C C . THR A 1 108 ? 2.709 -16.050 13.072 1.00 59.59 108 THR A C 1
ATOM 866 O O . THR A 1 108 ? 1.897 -15.366 12.449 1.00 59.59 108 THR A O 1
ATOM 869 N N . ASP A 1 109 ? 3.379 -17.068 12.528 1.00 58.16 109 ASP A N 1
ATOM 870 C CA . ASP A 1 109 ? 3.111 -17.538 11.168 1.00 58.16 109 ASP A CA 1
ATOM 871 C C . ASP A 1 109 ? 1.636 -17.925 11.051 1.00 58.16 109 ASP A C 1
ATOM 873 O O . ASP A 1 109 ? 1.193 -18.983 11.512 1.00 58.16 109 ASP A O 1
ATOM 877 N N . SER A 1 110 ? 0.848 -17.032 10.459 1.00 58.41 110 SER A N 1
ATOM 878 C CA . SER A 1 110 ? -0.551 -17.294 10.189 1.00 58.41 110 SER A CA 1
ATOM 879 C C . SER A 1 110 ? -0.625 -18.018 8.846 1.00 58.41 110 SER A C 1
ATOM 881 O O . SER A 1 110 ? -0.258 -17.485 7.805 1.00 58.41 110 SER A O 1
ATOM 883 N N . GLN A 1 111 ? -1.117 -19.259 8.845 1.00 57.69 111 GLN A N 1
ATOM 884 C CA . GLN A 1 111 ? -1.375 -20.013 7.607 1.00 57.69 111 GLN A CA 1
ATOM 885 C C . GLN A 1 111 ? -2.602 -19.489 6.832 1.00 57.69 111 GLN A C 1
ATOM 887 O O . GLN A 1 111 ? -3.136 -20.172 5.956 1.00 57.69 111 GLN A O 1
ATOM 892 N N . VAL A 1 112 ? -3.112 -18.306 7.180 1.00 67.94 112 VAL A N 1
ATOM 893 C CA . VAL A 1 112 ? -4.322 -17.753 6.580 1.00 67.94 112 VAL A CA 1
ATOM 894 C C . VAL A 1 112 ? -3.936 -17.062 5.282 1.00 67.94 112 VAL A C 1
ATOM 896 O O . VAL A 1 112 ? -3.335 -15.997 5.299 1.00 67.94 112 VAL A O 1
ATOM 899 N N . SER A 1 113 ? -4.304 -17.648 4.143 1.00 74.12 113 SER A N 1
ATOM 900 C CA . SER A 1 113 ? -4.155 -16.956 2.862 1.00 74.12 113 SER A CA 1
ATOM 901 C C . SER A 1 113 ? -5.102 -15.754 2.814 1.00 74.12 113 SER A C 1
ATOM 903 O O . SER A 1 113 ? -6.322 -15.903 2.929 1.00 74.12 113 SER A O 1
ATOM 905 N N . LEU A 1 114 ? -4.533 -14.560 2.651 1.00 85.56 114 LEU A N 1
ATOM 906 C CA . LEU A 1 114 ? -5.265 -13.302 2.562 1.00 85.56 114 LEU A CA 1
ATOM 907 C C . LEU A 1 114 ? -5.401 -12.888 1.097 1.00 85.56 114 LEU A C 1
ATOM 909 O O . LEU A 1 114 ? -4.448 -12.444 0.463 1.00 85.56 114 LEU A O 1
ATOM 913 N N . SER A 1 115 ? -6.608 -13.027 0.548 1.00 87.75 115 SER A N 1
ATOM 914 C CA . SER A 1 115 ? -6.920 -12.548 -0.800 1.00 87.75 115 SER A CA 1
ATOM 915 C C . SER A 1 115 ? -7.544 -11.157 -0.745 1.00 87.75 115 SER A C 1
ATOM 917 O O . SER A 1 115 ? -8.626 -10.970 -0.187 1.00 87.75 115 SER A O 1
ATOM 919 N N . MET A 1 116 ? -6.871 -10.171 -1.332 1.00 92.94 116 MET A N 1
ATOM 920 C CA . MET A 1 116 ? -7.384 -8.806 -1.379 1.00 92.94 116 MET A CA 1
ATOM 921 C C . MET A 1 116 ? -8.177 -8.557 -2.670 1.00 92.94 116 MET A C 1
ATOM 923 O O . MET A 1 116 ? -7.746 -8.963 -3.748 1.00 92.94 116 MET A O 1
ATOM 927 N N . PRO A 1 117 ? -9.333 -7.878 -2.583 1.00 87.69 117 PRO A N 1
ATOM 928 C CA . PRO A 1 117 ? -10.234 -7.648 -3.715 1.00 87.69 117 PRO A CA 1
ATOM 929 C C . PRO A 1 117 ? -9.751 -6.538 -4.661 1.00 87.69 117 PRO A C 1
ATOM 931 O O . PRO A 1 117 ? -10.325 -6.354 -5.731 1.00 87.69 117 PRO A O 1
ATOM 934 N N . ALA A 1 118 ? -8.744 -5.777 -4.240 1.00 95.12 118 ALA A N 1
ATOM 935 C CA . ALA A 1 118 ? -8.147 -4.657 -4.948 1.00 95.12 118 ALA A CA 1
ATOM 936 C C . ALA A 1 118 ? -6.681 -4.510 -4.498 1.00 95.12 118 ALA A C 1
ATOM 938 O O . ALA A 1 118 ? -6.339 -5.061 -3.445 1.00 95.12 118 ALA A O 1
ATOM 939 N N . PRO A 1 119 ? -5.839 -3.762 -5.237 1.00 95.56 119 PRO A N 1
ATOM 940 C CA . PRO A 1 119 ? -4.453 -3.502 -4.854 1.00 95.56 119 PRO A CA 1
ATOM 941 C C . PRO A 1 119 ? -4.327 -3.005 -3.412 1.00 95.56 119 PRO A C 1
ATOM 943 O O . PRO A 1 119 ? -4.941 -1.997 -3.047 1.00 95.56 119 PRO A O 1
ATOM 946 N N . LEU A 1 120 ? -3.545 -3.726 -2.604 1.00 97.62 120 LEU A N 1
ATOM 947 C CA . LEU A 1 120 ? -3.291 -3.420 -1.197 1.00 97.62 120 LEU A CA 1
ATOM 948 C C . LEU A 1 120 ? -2.011 -2.597 -1.032 1.00 97.62 120 LEU A C 1
ATOM 950 O O . LEU A 1 120 ? -0.914 -3.074 -1.305 1.00 97.62 120 LEU A O 1
ATOM 954 N N . TRP A 1 121 ? -2.151 -1.385 -0.512 1.00 97.50 121 TRP A N 1
ATOM 955 C CA . TRP A 1 121 ? -1.048 -0.488 -0.203 1.00 97.50 121 TRP A CA 1
ATOM 956 C C . TRP A 1 121 ? -0.870 -0.346 1.301 1.00 97.50 121 TRP A C 1
ATOM 958 O O . TRP A 1 121 ? -1.777 0.132 1.975 1.00 97.50 121 TRP A O 1
ATOM 968 N N . LEU A 1 122 ? 0.294 -0.718 1.827 1.00 97.19 122 LEU A N 1
ATOM 969 C CA . LEU A 1 122 ? 0.685 -0.361 3.190 1.00 97.19 122 LEU A CA 1
ATOM 970 C C . LEU A 1 122 ? 1.346 1.016 3.161 1.00 97.19 122 LEU A C 1
ATOM 972 O O . LEU A 1 122 ? 2.319 1.230 2.438 1.00 97.19 122 LEU A O 1
ATOM 976 N N . VAL A 1 123 ? 0.787 1.945 3.926 1.00 96.94 123 VAL A N 1
ATOM 977 C CA . VAL A 1 123 ? 1.255 3.320 4.076 1.00 96.94 123 VAL A CA 1
ATOM 978 C C . VAL A 1 123 ? 1.806 3.472 5.485 1.00 96.94 123 VAL A C 1
ATOM 980 O O . VAL A 1 123 ? 1.045 3.586 6.446 1.00 96.94 123 VAL A O 1
ATOM 983 N N . HIS A 1 124 ? 3.130 3.461 5.597 1.00 96.06 124 HIS A N 1
ATOM 984 C CA . HIS A 1 124 ? 3.822 3.656 6.864 1.00 96.06 124 HIS A CA 1
ATOM 985 C C . HIS A 1 124 ? 3.943 5.145 7.180 1.00 96.06 124 HIS A C 1
ATOM 987 O O . HIS A 1 124 ? 4.470 5.910 6.380 1.00 96.06 124 HIS A O 1
ATOM 993 N N . LEU A 1 125 ? 3.493 5.557 8.362 1.00 93.25 125 LEU A N 1
ATOM 994 C CA . LEU A 1 125 ? 3.516 6.958 8.800 1.00 93.25 125 LEU A CA 1
ATOM 995 C C . LEU A 1 125 ? 4.923 7.491 9.125 1.00 93.25 125 LEU A C 1
ATOM 997 O O . LEU A 1 125 ? 5.086 8.683 9.386 1.00 93.25 125 LEU A O 1
ATOM 1001 N N . ASN A 1 126 ? 5.931 6.620 9.155 1.00 82.06 126 ASN A N 1
ATOM 1002 C CA . ASN A 1 126 ? 7.311 6.961 9.475 1.00 82.06 126 ASN A CA 1
ATOM 1003 C C . ASN A 1 126 ? 8.315 6.082 8.712 1.00 82.06 126 ASN A C 1
ATOM 1005 O O . ASN A 1 126 ? 8.765 6.420 7.621 1.00 82.06 126 ASN A O 1
ATOM 1009 N N . GLU A 1 127 ? 8.685 4.961 9.309 1.00 86.25 127 GLU A N 1
ATOM 1010 C CA . GLU A 1 127 ? 9.691 4.033 8.849 1.00 86.25 127 GLU A CA 1
ATOM 1011 C C . GLU A 1 127 ? 8.993 2.755 8.406 1.00 86.25 127 GLU A C 1
ATOM 1013 O O . GLU A 1 127 ? 7.917 2.396 8.888 1.00 86.25 127 GLU A O 1
ATOM 1018 N N . LEU A 1 128 ? 9.625 2.054 7.475 1.00 88.25 128 LEU A N 1
ATOM 1019 C CA . LEU A 1 128 ? 9.138 0.755 7.051 1.00 88.25 128 LEU A CA 1
ATOM 1020 C C . LEU A 1 128 ? 9.249 -0.240 8.206 1.00 88.25 128 LEU A C 1
ATOM 1022 O O . LEU A 1 128 ? 10.245 -0.266 8.933 1.00 88.25 128 LEU A O 1
ATOM 1026 N N . GLN A 1 129 ? 8.251 -1.108 8.326 1.00 86.38 129 GLN A N 1
ATOM 1027 C CA . GLN A 1 129 ? 8.358 -2.269 9.194 1.00 86.38 129 GLN A CA 1
ATOM 1028 C C . GLN A 1 129 ? 9.502 -3.178 8.713 1.00 86.38 129 GLN A C 1
ATOM 1030 O O . GLN A 1 129 ? 9.689 -3.386 7.512 1.00 86.38 129 GLN A O 1
ATOM 1035 N N . PHE A 1 130 ? 10.273 -3.724 9.660 1.00 83.06 130 PHE A N 1
ATOM 1036 C CA . PHE A 1 130 ? 11.466 -4.528 9.361 1.00 83.06 130 PHE A CA 1
ATOM 1037 C C . PHE A 1 130 ? 11.150 -5.770 8.517 1.00 83.06 130 PHE A C 1
ATOM 1039 O O . PHE A 1 130 ? 11.903 -6.121 7.610 1.00 83.06 130 PHE A O 1
ATOM 1046 N N . ALA A 1 131 ? 10.038 -6.432 8.827 1.00 84.19 131 ALA A N 1
ATOM 1047 C CA . ALA A 1 131 ? 9.552 -7.596 8.108 1.00 84.19 131 ALA A CA 1
ATOM 1048 C C . ALA A 1 131 ? 8.053 -7.796 8.357 1.00 84.19 131 ALA A C 1
ATOM 1050 O O . ALA A 1 131 ? 7.519 -7.383 9.389 1.00 84.19 131 ALA A O 1
ATOM 1051 N N . TYR A 1 132 ? 7.402 -8.463 7.410 1.00 87.25 132 TYR A N 1
ATOM 1052 C CA . TYR A 1 132 ? 5.984 -8.803 7.455 1.00 87.25 132 TYR A CA 1
ATOM 1053 C C . TYR A 1 132 ? 5.832 -10.317 7.478 1.00 87.25 132 TYR A C 1
ATOM 1055 O O . TYR A 1 132 ? 6.704 -11.034 6.987 1.00 87.25 132 TYR A O 1
ATOM 1063 N N . ASP A 1 133 ? 4.709 -10.790 8.010 1.00 85.81 133 ASP A N 1
ATOM 1064 C CA . ASP A 1 133 ? 4.336 -12.194 7.890 1.00 85.81 133 ASP A CA 1
ATOM 1065 C C . ASP A 1 133 ? 4.058 -12.580 6.423 1.00 85.81 133 ASP A C 1
ATOM 1067 O O . ASP A 1 133 ? 3.688 -11.740 5.590 1.00 85.81 133 ASP A O 1
ATOM 1071 N N . ASP A 1 134 ? 4.207 -13.868 6.113 1.00 85.56 134 ASP A N 1
ATOM 1072 C CA . ASP A 1 134 ? 4.051 -14.405 4.757 1.00 85.56 134 ASP A CA 1
ATOM 1073 C C . ASP A 1 134 ? 2.677 -14.099 4.144 1.00 85.56 134 ASP A C 1
ATOM 1075 O O . ASP A 1 134 ? 2.578 -13.843 2.940 1.00 85.56 134 ASP A O 1
ATOM 1079 N N . ALA A 1 135 ? 1.610 -14.091 4.951 1.00 88.62 135 ALA A N 1
ATOM 1080 C CA . ALA A 1 135 ? 0.264 -13.819 4.456 1.00 88.62 135 ALA A CA 1
ATOM 1081 C C . ALA A 1 135 ? 0.116 -12.358 4.018 1.00 88.62 135 ALA A C 1
ATOM 1083 O O . ALA A 1 135 ? -0.494 -12.088 2.980 1.00 88.62 135 ALA A O 1
ATOM 1084 N N . THR A 1 136 ? 0.715 -11.422 4.756 1.00 90.88 136 THR A N 1
ATOM 1085 C CA . THR A 1 136 ? 0.775 -10.006 4.376 1.00 90.88 136 THR A CA 1
ATOM 1086 C C . THR A 1 136 ? 1.585 -9.805 3.092 1.00 90.88 136 THR A C 1
ATOM 1088 O O . THR A 1 136 ? 1.103 -9.148 2.166 1.00 90.88 136 THR A O 1
ATOM 1091 N N . ILE A 1 137 ? 2.774 -10.416 2.977 1.00 89.12 137 ILE A N 1
ATOM 1092 C CA . ILE A 1 137 ? 3.587 -10.344 1.748 1.00 89.12 137 ILE A CA 1
ATOM 1093 C C . ILE A 1 137 ? 2.818 -10.907 0.549 1.00 89.12 137 ILE A C 1
ATOM 1095 O O . ILE A 1 137 ? 2.749 -10.265 -0.503 1.00 89.12 137 ILE A O 1
ATOM 1099 N N . GLN A 1 138 ? 2.189 -12.072 0.713 1.00 88.00 138 GLN A N 1
ATOM 1100 C CA . GLN A 1 138 ? 1.380 -12.688 -0.332 1.00 88.00 138 GLN A CA 1
ATOM 1101 C C . GLN A 1 138 ? 0.196 -11.796 -0.729 1.00 88.00 138 GLN A C 1
ATOM 1103 O O . GLN A 1 138 ? -0.065 -11.637 -1.921 1.00 88.00 138 GLN A O 1
ATOM 1108 N N . ALA A 1 139 ? -0.506 -11.189 0.233 1.00 92.50 139 ALA A N 1
ATOM 1109 C CA . ALA A 1 139 ? -1.632 -10.297 -0.039 1.00 92.50 139 ALA A CA 1
ATOM 1110 C C . ALA A 1 139 ? -1.213 -9.081 -0.877 1.00 92.50 139 ALA A C 1
ATOM 1112 O O . ALA A 1 139 ? -1.897 -8.721 -1.839 1.00 92.50 139 ALA A O 1
ATOM 1113 N N . ILE A 1 140 ? -0.071 -8.471 -0.552 1.00 91.88 140 ILE A N 1
ATOM 1114 C CA . ILE A 1 140 ? 0.491 -7.345 -1.308 1.00 91.88 140 ILE A CA 1
ATOM 1115 C C . ILE A 1 140 ? 0.827 -7.784 -2.739 1.00 91.88 140 ILE A C 1
ATOM 1117 O O . ILE A 1 140 ? 0.361 -7.162 -3.694 1.00 91.88 140 ILE A O 1
ATOM 1121 N N . GLN A 1 141 ? 1.559 -8.892 -2.892 1.00 86.56 141 GLN A N 1
ATOM 1122 C CA . GLN A 1 141 ? 1.994 -9.404 -4.196 1.00 86.56 141 GLN A CA 1
ATOM 1123 C C . GLN A 1 141 ? 0.818 -9.800 -5.095 1.00 86.56 141 GLN A C 1
ATOM 1125 O O . GLN A 1 141 ? 0.733 -9.367 -6.241 1.00 86.56 141 GLN A O 1
ATOM 1130 N N . VAL A 1 142 ? -0.119 -10.599 -4.578 1.00 87.50 142 VAL A N 1
ATOM 1131 C CA . VAL A 1 142 ? -1.254 -11.119 -5.359 1.00 87.50 142 VAL A CA 1
ATOM 1132 C C . VAL A 1 142 ? -2.229 -10.009 -5.745 1.00 87.50 142 VAL A C 1
ATOM 1134 O O . VAL A 1 142 ? -2.843 -10.072 -6.808 1.00 87.50 142 VAL A O 1
ATOM 1137 N N . SER A 1 143 ? -2.378 -8.986 -4.904 1.00 91.06 143 SER A N 1
ATOM 1138 C CA . SER A 1 143 ? -3.276 -7.865 -5.192 1.00 91.06 143 SER A CA 1
ATOM 1139 C C . SER A 1 143 ? -2.717 -6.860 -6.201 1.00 91.06 143 SER A C 1
ATOM 1141 O O . SER A 1 143 ? -3.477 -6.030 -6.700 1.00 91.06 143 SER A O 1
ATOM 1143 N N . GLY A 1 144 ? -1.416 -6.919 -6.509 1.00 87.19 144 GLY A N 1
ATOM 1144 C CA . GLY A 1 144 ? -0.731 -5.904 -7.317 1.00 87.19 144 GLY A CA 1
ATOM 1145 C C . GLY A 1 144 ? -0.555 -4.572 -6.581 1.00 87.19 144 GLY A C 1
ATOM 1146 O O . GLY A 1 144 ? -0.540 -3.512 -7.206 1.00 87.19 144 GLY A O 1
ATOM 1147 N N . GLY A 1 145 ? -0.513 -4.621 -5.249 1.00 92.00 145 GLY A N 1
ATOM 1148 C CA . GLY A 1 145 ? -0.309 -3.469 -4.384 1.00 92.00 145 GLY A CA 1
ATOM 1149 C C . GLY A 1 145 ? 1.165 -3.211 -4.063 1.00 92.00 145 GLY A C 1
ATOM 1150 O O . GLY A 1 145 ? 2.058 -3.570 -4.829 1.00 92.00 145 GLY A O 1
ATOM 1151 N N . GLY A 1 146 ? 1.442 -2.581 -2.923 1.00 92.62 146 GLY A N 1
ATOM 1152 C CA . GLY A 1 146 ? 2.812 -2.279 -2.519 1.00 92.62 146 GLY A CA 1
ATOM 1153 C C . GLY A 1 146 ? 2.933 -1.677 -1.126 1.00 92.62 146 GLY A C 1
ATOM 1154 O O . GLY A 1 146 ? 1.995 -1.681 -0.335 1.00 92.62 146 GLY A O 1
ATOM 1155 N N . ILE A 1 147 ? 4.118 -1.157 -0.828 1.00 93.62 147 ILE A N 1
ATOM 1156 C CA . ILE A 1 147 ? 4.438 -0.516 0.447 1.00 93.62 147 ILE A CA 1
ATOM 1157 C C . ILE A 1 147 ? 5.038 0.855 0.136 1.00 93.62 147 ILE A C 1
ATOM 1159 O O . ILE A 1 147 ? 5.841 0.980 -0.792 1.00 93.62 147 ILE A O 1
ATOM 1163 N N . SER A 1 148 ? 4.637 1.870 0.893 1.00 93.19 148 SER A N 1
ATOM 1164 C CA . SER A 1 148 ? 5.145 3.237 0.799 1.00 93.19 148 SER A CA 1
ATOM 1165 C C . SER A 1 148 ? 5.196 3.874 2.186 1.00 93.19 148 SER A C 1
ATOM 1167 O O . SER A 1 148 ? 4.411 3.519 3.061 1.00 93.19 148 SER A O 1
ATOM 1169 N N . THR A 1 149 ? 6.087 4.843 2.381 1.00 93.56 149 THR A N 1
ATOM 1170 C CA . THR A 1 149 ? 6.060 5.757 3.538 1.00 93.56 149 THR A CA 1
ATOM 1171 C C . THR A 1 149 ? 5.329 7.066 3.226 1.00 93.56 149 THR A C 1
ATOM 1173 O O . THR A 1 149 ? 5.278 7.971 4.050 1.00 93.56 149 THR A O 1
ATOM 1176 N N . ASP A 1 150 ? 4.808 7.201 2.006 1.00 92.00 150 ASP A N 1
ATOM 1177 C CA . ASP A 1 150 ? 4.154 8.408 1.515 1.00 92.00 150 ASP A CA 1
ATOM 1178 C C . ASP A 1 150 ? 2.848 8.059 0.789 1.00 92.00 150 ASP A C 1
ATOM 1180 O O . ASP A 1 150 ? 2.827 7.329 -0.212 1.00 92.00 150 ASP A O 1
ATOM 1184 N N . VAL A 1 151 ? 1.741 8.591 1.310 1.00 94.31 151 VAL A N 1
ATOM 1185 C CA . VAL A 1 151 ? 0.406 8.436 0.723 1.00 94.31 151 VAL A CA 1
ATOM 1186 C C . VAL A 1 151 ? 0.291 9.149 -0.624 1.00 94.31 151 VAL A C 1
ATOM 1188 O O . VAL A 1 151 ? -0.455 8.694 -1.497 1.00 94.31 151 VAL A O 1
ATOM 1191 N N . GLU A 1 152 ? 1.039 10.238 -0.822 1.00 94.19 152 GLU A N 1
ATOM 1192 C CA . GLU A 1 152 ? 1.058 10.962 -2.084 1.00 94.19 152 GLU A CA 1
ATOM 1193 C C . GLU A 1 152 ? 1.622 10.079 -3.188 1.00 94.19 152 GLU A C 1
ATOM 1195 O O . GLU A 1 152 ? 0.992 9.944 -4.241 1.00 94.19 152 GLU A O 1
ATOM 1200 N N . GLU A 1 153 ? 2.747 9.411 -2.926 1.00 92.12 153 GLU A N 1
ATOM 1201 C CA . GLU A 1 153 ? 3.329 8.458 -3.863 1.00 92.12 153 GLU A CA 1
ATOM 1202 C C . GLU A 1 153 ? 2.304 7.384 -4.241 1.00 92.12 153 GLU A C 1
ATOM 1204 O O . GLU A 1 153 ? 2.042 7.195 -5.429 1.00 92.12 153 GLU A O 1
ATOM 1209 N N . VAL A 1 154 ? 1.647 6.748 -3.261 1.00 94.31 154 VAL A N 1
ATOM 1210 C CA . VAL A 1 154 ? 0.611 5.727 -3.516 1.00 94.31 154 VAL A CA 1
ATOM 1211 C C . VAL A 1 154 ? -0.476 6.256 -4.448 1.00 94.31 154 VAL A C 1
ATOM 1213 O O . VAL A 1 154 ? -0.838 5.598 -5.427 1.00 94.31 154 VAL A O 1
ATOM 1216 N N . MET A 1 155 ? -0.967 7.468 -4.202 1.00 95.44 155 MET A N 1
ATOM 1217 C CA . MET A 1 155 ? -1.999 8.077 -5.039 1.00 95.44 155 MET A CA 1
ATOM 1218 C C . MET A 1 155 ? -1.488 8.440 -6.433 1.00 95.44 155 MET A C 1
ATOM 1220 O O . MET A 1 155 ? -2.214 8.275 -7.415 1.00 95.44 155 MET A O 1
ATOM 1224 N N . GLN A 1 156 ? -0.233 8.864 -6.574 1.00 93.12 156 GLN A N 1
ATOM 1225 C CA . GLN A 1 156 ? 0.383 9.049 -7.886 1.00 93.12 156 GLN A CA 1
ATOM 1226 C C . GLN A 1 156 ? 0.472 7.720 -8.649 1.00 93.12 156 GLN A C 1
ATOM 1228 O O . GLN A 1 156 ? 0.140 7.691 -9.839 1.00 93.12 156 GLN A O 1
ATOM 1233 N N . ARG A 1 157 ? 0.822 6.610 -7.980 1.00 91.69 157 ARG A N 1
ATOM 1234 C CA . ARG A 1 157 ? 0.841 5.271 -8.595 1.00 91.69 157 ARG A CA 1
ATOM 1235 C C . ARG A 1 157 ? -0.557 4.863 -9.066 1.00 91.69 157 ARG A C 1
ATOM 1237 O O . ARG A 1 157 ? -0.731 4.539 -10.238 1.00 91.69 157 ARG A O 1
ATOM 1244 N N . LEU A 1 158 ? -1.564 4.977 -8.196 1.00 92.31 158 LEU A N 1
ATOM 1245 C CA . LEU A 1 158 ? -2.962 4.634 -8.502 1.00 92.31 158 LEU A CA 1
ATOM 1246 C C . LEU A 1 158 ? -3.579 5.513 -9.604 1.00 92.31 158 LEU A C 1
ATOM 1248 O O . LEU A 1 158 ? -4.470 5.077 -10.332 1.00 92.31 158 LEU A O 1
ATOM 1252 N N . GLY A 1 159 ? -3.123 6.761 -9.728 1.00 91.25 159 GLY A N 1
ATOM 1253 C CA . GLY A 1 159 ? -3.578 7.702 -10.751 1.00 91.25 159 GLY A CA 1
ATOM 1254 C C . GLY A 1 159 ? -2.815 7.635 -12.074 1.00 91.25 159 GLY A C 1
ATOM 1255 O O . GLY A 1 159 ? -3.218 8.303 -13.029 1.00 91.25 159 GLY A O 1
ATOM 1256 N N . THR A 1 160 ? -1.708 6.894 -12.148 1.00 89.94 160 THR A N 1
ATOM 1257 C CA . THR A 1 160 ? -0.897 6.813 -13.365 1.00 89.94 160 THR A CA 1
ATOM 1258 C C . THR A 1 160 ? -1.549 5.876 -14.374 1.00 89.94 160 THR A C 1
ATOM 1260 O O . THR A 1 160 ? -1.975 4.770 -14.049 1.00 89.94 160 THR A O 1
ATOM 1263 N N . GLN A 1 161 ? -1.639 6.320 -15.630 1.00 82.62 161 GLN A N 1
ATOM 1264 C CA . GLN A 1 161 ? -2.239 5.512 -16.687 1.00 82.62 161 GLN A CA 1
ATOM 1265 C C . GLN A 1 161 ? -1.415 4.236 -16.920 1.00 82.62 161 GLN A C 1
ATOM 1267 O O . GLN A 1 161 ? -0.190 4.308 -17.014 1.00 82.62 161 GLN A O 1
ATOM 1272 N N . PRO A 1 162 ? -2.063 3.073 -17.106 1.00 82.25 162 PRO A N 1
ATOM 1273 C CA . PRO A 1 162 ? -1.357 1.809 -17.313 1.00 82.25 162 PRO A CA 1
ATOM 1274 C C . PRO A 1 162 ? -0.620 1.749 -18.661 1.00 82.25 162 PRO A C 1
ATOM 1276 O O . PRO A 1 162 ? 0.109 0.799 -18.931 1.00 82.25 162 PRO A O 1
ATOM 1279 N N . THR A 1 163 ? -0.821 2.732 -19.540 1.00 79.88 163 THR A N 1
ATOM 1280 C CA . THR A 1 163 ? -0.230 2.790 -20.875 1.00 79.88 163 THR A CA 1
ATOM 1281 C C . THR A 1 163 ? -0.133 4.238 -21.362 1.00 79.88 163 THR A C 1
ATOM 1283 O O . THR A 1 163 ? -0.981 5.062 -21.027 1.00 79.88 163 THR A O 1
ATOM 1286 N N . LYS A 1 164 ? 0.884 4.547 -22.175 1.00 82.81 164 LYS A N 1
ATOM 1287 C CA . LYS A 1 164 ? 1.041 5.821 -22.906 1.00 82.81 164 LYS A CA 1
ATOM 1288 C C . LYS A 1 164 ? 0.633 5.710 -24.383 1.00 82.81 164 LYS A C 1
ATOM 1290 O O . LYS A 1 164 ? 0.821 6.652 -25.149 1.00 82.81 164 LYS A O 1
ATOM 1295 N N . GLY A 1 165 ? 0.092 4.566 -24.799 1.00 78.62 165 GLY A N 1
ATOM 1296 C CA . GLY A 1 165 ? -0.255 4.274 -26.187 1.00 78.62 165 GLY A CA 1
ATOM 1297 C C . GLY A 1 165 ? 0.017 2.819 -26.562 1.00 78.62 165 GLY A C 1
ATOM 1298 O O . GLY A 1 165 ? 0.473 2.012 -25.750 1.00 78.62 165 GLY A O 1
ATOM 1299 N N . ASN A 1 166 ? -0.251 2.467 -27.818 1.00 75.56 166 ASN A N 1
ATOM 1300 C CA . ASN A 1 166 ? -0.151 1.084 -28.282 1.00 75.56 166 ASN A CA 1
ATOM 1301 C C . ASN A 1 166 ? 1.221 0.468 -27.967 1.00 75.56 166 ASN A C 1
ATOM 1303 O O . ASN A 1 166 ? 2.255 1.023 -28.329 1.00 75.56 166 ASN A O 1
ATOM 1307 N N . ARG A 1 167 ? 1.207 -0.727 -27.358 1.00 82.06 167 ARG A N 1
ATOM 1308 C CA . ARG A 1 167 ? 2.402 -1.533 -27.026 1.00 82.06 167 ARG A CA 1
ATOM 1309 C C . ARG A 1 167 ? 3.315 -0.932 -25.952 1.00 82.06 167 ARG A C 1
ATOM 1311 O O . ARG A 1 167 ? 4.477 -1.334 -25.860 1.00 82.06 167 ARG A O 1
ATOM 1318 N N . THR A 1 168 ? 2.781 -0.015 -25.147 1.00 86.69 168 THR A N 1
ATOM 1319 C CA . THR A 1 168 ? 3.412 0.443 -23.906 1.00 86.69 168 THR A CA 1
ATOM 1320 C C . THR A 1 168 ? 2.637 -0.078 -22.704 1.00 86.69 168 THR A C 1
ATOM 1322 O O . THR A 1 168 ? 1.404 -0.037 -22.705 1.00 86.69 168 THR A O 1
ATOM 1325 N N . SER A 1 169 ? 3.344 -0.542 -21.681 1.00 87.12 169 SER A N 1
ATOM 1326 C CA . SER A 1 169 ? 2.764 -0.936 -20.396 1.00 87.12 169 SER A CA 1
ATOM 1327 C C . SER A 1 169 ? 3.523 -0.263 -19.264 1.00 87.12 169 SER A C 1
ATOM 1329 O O . SER A 1 169 ? 4.753 -0.227 -19.277 1.00 87.12 169 SER A O 1
ATOM 1331 N N . LEU A 1 170 ? 2.795 0.292 -18.300 1.00 87.00 170 LEU A N 1
ATOM 1332 C CA . LEU A 1 170 ? 3.376 0.809 -17.069 1.00 87.00 170 LEU A CA 1
ATOM 1333 C C . LEU A 1 170 ? 4.075 -0.343 -16.340 1.00 87.00 170 LEU A C 1
ATOM 1335 O O . LEU A 1 170 ? 3.466 -1.383 -16.104 1.00 87.00 170 LEU A O 1
ATOM 1339 N N . LEU A 1 171 ? 5.351 -0.150 -16.025 1.00 86.38 171 LEU A N 1
ATOM 1340 C CA . LEU A 1 171 ? 6.121 -1.049 -15.174 1.00 86.38 171 LEU A CA 1
ATOM 1341 C C . LEU A 1 171 ? 5.983 -0.644 -13.715 1.00 86.38 171 LEU A C 1
ATOM 1343 O O . LEU A 1 171 ? 5.653 -1.469 -12.875 1.00 86.38 171 LEU A O 1
ATOM 1347 N N . ASN A 1 172 ? 6.268 0.624 -13.416 1.00 85.19 172 ASN A N 1
ATOM 1348 C CA . ASN A 1 172 ? 6.309 1.118 -12.048 1.00 85.19 172 ASN A CA 1
ATOM 1349 C C . ASN A 1 172 ? 6.242 2.650 -12.005 1.00 85.19 172 ASN A C 1
ATOM 1351 O O . ASN A 1 172 ? 6.513 3.324 -13.002 1.00 85.19 172 ASN A O 1
ATOM 1355 N N . VAL A 1 173 ? 5.937 3.200 -10.835 1.00 87.00 173 VAL A N 1
ATOM 1356 C CA . VAL A 1 173 ? 6.042 4.628 -10.527 1.00 87.00 173 VAL A CA 1
ATOM 1357 C C . VAL A 1 173 ? 6.858 4.754 -9.250 1.00 87.00 173 VAL A C 1
ATOM 1359 O O . VAL A 1 173 ? 6.408 4.313 -8.205 1.00 87.00 173 VAL A O 1
ATOM 1362 N N . VAL A 1 174 ? 8.072 5.288 -9.331 1.00 83.19 174 VAL A N 1
ATOM 1363 C CA . VAL A 1 174 ? 9.011 5.338 -8.200 1.00 83.19 174 VAL A CA 1
ATOM 1364 C C . VAL A 1 174 ? 10.014 6.468 -8.406 1.00 83.19 174 VAL A C 1
ATOM 1366 O O . VAL A 1 174 ? 10.347 6.797 -9.547 1.00 83.19 174 VAL A O 1
ATOM 1369 N N . ASP A 1 175 ? 10.476 7.079 -7.314 1.00 80.38 175 ASP A N 1
ATOM 1370 C CA . ASP A 1 175 ? 11.442 8.189 -7.314 1.00 80.38 175 ASP A CA 1
ATOM 1371 C C . ASP A 1 175 ? 10.987 9.400 -8.160 1.00 80.38 175 ASP A C 1
ATOM 1373 O O . ASP A 1 175 ? 11.797 10.109 -8.755 1.00 80.38 175 ASP A O 1
ATOM 1377 N N . GLY A 1 176 ? 9.671 9.620 -8.265 1.00 83.62 176 GLY A N 1
ATOM 1378 C CA . GLY A 1 176 ? 9.081 10.674 -9.102 1.00 83.62 176 GLY A CA 1
ATOM 1379 C C . GLY A 1 176 ? 9.049 10.365 -10.607 1.00 83.62 176 GLY A C 1
ATOM 1380 O O . GLY A 1 176 ? 8.658 11.223 -11.401 1.00 83.62 176 GLY A O 1
ATOM 1381 N N . TYR A 1 177 ? 9.417 9.148 -11.021 1.00 87.62 177 TYR A N 1
ATOM 1382 C CA . TYR A 1 177 ? 9.392 8.706 -12.416 1.00 87.62 177 TYR A CA 1
ATOM 1383 C C . TYR A 1 177 ? 8.333 7.633 -12.649 1.00 87.62 177 TYR A C 1
ATOM 1385 O O . TYR A 1 177 ? 8.195 6.692 -11.873 1.00 87.62 177 TYR A O 1
ATOM 1393 N N . ALA A 1 178 ? 7.634 7.726 -13.781 1.00 89.38 178 ALA A N 1
ATOM 1394 C CA . ALA A 1 178 ? 6.785 6.654 -14.288 1.00 89.38 178 ALA A CA 1
ATOM 1395 C C . ALA A 1 178 ? 7.521 5.891 -15.397 1.00 89.38 178 ALA A C 1
ATOM 1397 O O . ALA A 1 178 ? 7.817 6.444 -16.463 1.00 89.38 178 ALA A O 1
ATOM 1398 N N . TRP A 1 179 ? 7.792 4.617 -15.140 1.00 90.56 179 TRP A N 1
ATOM 1399 C CA . TRP A 1 179 ? 8.540 3.715 -16.003 1.00 90.56 179 TRP A CA 1
ATOM 1400 C C . TRP A 1 179 ? 7.592 2.916 -16.880 1.00 90.56 179 TRP A C 1
ATOM 1402 O O . TRP A 1 179 ? 6.680 2.266 -16.380 1.00 90.56 179 TRP A O 1
ATOM 1412 N N . TYR A 1 180 ? 7.817 2.942 -18.190 1.00 89.69 180 TYR A N 1
ATOM 1413 C CA . TYR A 1 180 ? 7.007 2.209 -19.158 1.00 89.69 180 TYR A CA 1
ATOM 1414 C C . TYR A 1 180 ? 7.892 1.258 -19.951 1.00 89.69 180 TYR A C 1
ATOM 1416 O O . TYR A 1 180 ? 8.965 1.642 -20.414 1.00 89.69 180 TYR A O 1
ATOM 1424 N N . LEU A 1 181 ? 7.409 0.036 -20.145 1.00 88.94 181 LEU A N 1
ATOM 1425 C CA . LEU A 1 181 ? 7.984 -0.916 -21.076 1.00 88.94 181 LEU A CA 1
ATOM 1426 C C . LEU A 1 181 ? 7.359 -0.695 -22.444 1.00 88.94 181 LEU A C 1
ATOM 1428 O O . LEU A 1 181 ? 6.141 -0.782 -22.596 1.00 88.94 181 LEU A O 1
ATOM 1432 N N . THR A 1 182 ? 8.200 -0.461 -23.443 1.00 87.44 182 THR A N 1
ATOM 1433 C CA . THR A 1 182 ? 7.782 -0.373 -24.842 1.00 87.44 182 THR A CA 1
ATOM 1434 C C . THR A 1 182 ? 8.337 -1.575 -25.590 1.00 87.44 182 THR A C 1
ATOM 1436 O O . THR A 1 182 ? 9.546 -1.781 -25.624 1.00 87.44 182 THR A O 1
ATOM 1439 N N . GLN A 1 183 ? 7.469 -2.369 -26.223 1.00 83.25 183 GLN A N 1
ATOM 1440 C CA . GLN A 1 183 ? 7.900 -3.579 -26.945 1.00 83.25 183 GLN A CA 1
ATOM 1441 C C . GLN A 1 183 ? 8.781 -3.292 -28.169 1.00 83.25 183 GLN A C 1
ATOM 1443 O O . GLN A 1 183 ? 9.502 -4.168 -28.637 1.00 83.25 183 GLN A O 1
ATOM 1448 N N . VAL A 1 184 ? 8.666 -2.093 -28.740 1.00 81.81 184 VAL A N 1
ATOM 1449 C CA . VAL A 1 184 ? 9.452 -1.648 -29.891 1.00 81.81 184 VAL A CA 1
ATOM 1450 C C . VAL A 1 184 ? 10.051 -0.304 -29.534 1.00 81.81 184 VAL A C 1
ATOM 1452 O O . VAL A 1 184 ? 9.310 0.653 -29.327 1.00 81.81 184 VAL A O 1
ATOM 1455 N N . ALA A 1 185 ? 11.377 -0.244 -29.448 1.00 78.88 185 ALA A N 1
ATOM 1456 C CA . ALA A 1 185 ? 12.073 1.006 -29.194 1.00 78.88 185 ALA A CA 1
ATOM 1457 C C . ALA A 1 185 ? 11.693 2.041 -30.262 1.00 78.88 185 ALA A C 1
ATOM 1459 O O . ALA A 1 185 ? 11.725 1.743 -31.458 1.00 78.88 185 ALA A O 1
ATOM 1460 N N . ASP A 1 186 ? 11.327 3.243 -29.822 1.00 78.12 186 ASP A N 1
ATOM 1461 C CA . ASP A 1 186 ? 11.153 4.378 -30.716 1.00 78.12 186 ASP A CA 1
ATOM 1462 C C . ASP A 1 186 ? 12.538 4.988 -30.978 1.00 78.12 186 ASP A C 1
ATOM 1464 O O . ASP A 1 186 ? 13.115 5.584 -30.066 1.00 78.12 186 ASP A O 1
ATOM 1468 N N . PRO A 1 187 ? 13.098 4.851 -32.193 1.00 77.06 187 PRO A N 1
ATOM 1469 C CA . PRO A 1 187 ? 14.438 5.345 -32.495 1.00 77.06 187 PRO A CA 1
ATOM 1470 C C . PRO A 1 187 ? 14.531 6.879 -32.462 1.00 77.06 187 P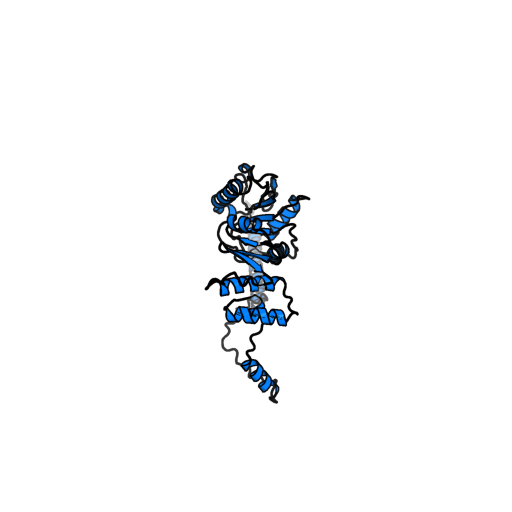RO A C 1
ATOM 1472 O O . PRO A 1 187 ? 15.633 7.416 -32.538 1.00 77.06 187 PRO A O 1
ATOM 1475 N N . SER A 1 188 ? 13.399 7.592 -32.389 1.00 80.94 188 SER A N 1
ATOM 1476 C CA . SER A 1 188 ? 13.367 9.051 -32.260 1.00 80.94 188 SER A CA 1
ATOM 1477 C C . SER A 1 188 ? 13.553 9.543 -30.822 1.00 80.94 188 SER A C 1
ATOM 1479 O O . SER A 1 188 ? 13.845 10.723 -30.617 1.00 80.94 188 SER A O 1
ATOM 1481 N N . ILE A 1 189 ? 13.428 8.655 -29.829 1.00 79.81 189 ILE A N 1
ATOM 1482 C CA . ILE A 1 189 ? 13.672 8.974 -28.424 1.00 79.81 189 ILE A CA 1
ATOM 1483 C C . ILE A 1 189 ? 15.144 8.706 -28.121 1.00 79.81 189 ILE A C 1
ATOM 1485 O O . ILE A 1 189 ? 15.612 7.571 -28.181 1.00 79.81 189 ILE A O 1
ATOM 1489 N N . ALA A 1 190 ? 15.882 9.762 -27.786 1.00 78.69 190 ALA A N 1
ATOM 1490 C CA . ALA A 1 190 ? 17.244 9.621 -27.295 1.00 78.69 190 ALA A CA 1
ATOM 1491 C C . ALA A 1 190 ? 17.232 8.913 -25.932 1.00 78.69 190 ALA A C 1
ATOM 1493 O O . ALA A 1 190 ? 16.455 9.295 -25.055 1.00 78.69 190 ALA A O 1
ATOM 1494 N N . SER A 1 191 ? 18.104 7.918 -25.746 1.00 75.44 191 SER A N 1
ATOM 1495 C CA . SER A 1 191 ? 18.365 7.366 -24.416 1.00 75.44 191 SER A CA 1
ATOM 1496 C C . SER A 1 191 ? 19.066 8.431 -23.574 1.00 75.44 191 SER A C 1
ATOM 1498 O O . SER A 1 191 ? 20.147 8.873 -23.965 1.00 75.44 191 SER A O 1
ATOM 1500 N N . PRO A 1 192 ? 18.470 8.884 -22.461 1.00 78.44 192 PRO A N 1
ATOM 1501 C CA . PRO A 1 192 ? 19.159 9.778 -21.549 1.00 78.44 192 PRO A CA 1
ATOM 1502 C C . PRO A 1 192 ? 20.283 9.011 -20.842 1.00 78.44 192 PRO A C 1
ATOM 1504 O O . PRO A 1 192 ? 20.027 7.977 -20.222 1.00 78.44 192 PRO A O 1
ATOM 1507 N N . ASP A 1 193 ? 21.506 9.536 -20.924 1.00 80.81 193 ASP A N 1
ATOM 1508 C CA . ASP A 1 193 ? 22.664 8.981 -20.218 1.00 80.81 193 ASP A CA 1
ATOM 1509 C C . ASP A 1 193 ? 22.399 8.936 -18.701 1.00 80.81 193 ASP A C 1
ATOM 1511 O O . ASP A 1 193 ? 21.895 9.899 -18.112 1.00 80.81 193 ASP A O 1
ATOM 1515 N N . GLY A 1 194 ? 22.770 7.829 -18.053 1.00 84.50 194 GLY A N 1
ATOM 1516 C CA . GLY A 1 194 ? 22.722 7.667 -16.596 1.00 84.50 194 GLY A CA 1
ATOM 1517 C C . GLY A 1 194 ? 21.446 7.019 -16.049 1.00 84.50 194 GLY A C 1
ATOM 1518 O O . GLY A 1 194 ? 21.355 6.794 -14.841 1.00 84.50 194 GLY A O 1
ATOM 1519 N N . PHE A 1 195 ? 20.472 6.687 -16.901 1.00 87.81 195 PHE A N 1
ATOM 1520 C CA . PHE A 1 195 ? 19.257 5.964 -16.499 1.00 87.81 195 PHE A CA 1
ATOM 1521 C C . PHE A 1 195 ? 19.340 4.452 -16.718 1.00 87.81 195 PHE A C 1
ATOM 1523 O O . PHE A 1 195 ? 18.414 3.740 -16.340 1.00 87.81 195 PHE A O 1
ATOM 1530 N N . GLU A 1 196 ? 20.421 3.933 -17.294 1.00 88.44 196 GLU A N 1
ATOM 1531 C CA . GLU A 1 196 ? 20.531 2.537 -17.720 1.00 88.44 196 GLU A CA 1
ATOM 1532 C C . GLU A 1 196 ? 20.405 1.573 -16.540 1.00 88.44 196 GLU A C 1
ATOM 1534 O O . GLU A 1 196 ? 19.597 0.650 -16.586 1.00 88.44 196 GLU A O 1
ATOM 1539 N N . ALA A 1 197 ? 21.126 1.830 -15.445 1.00 88.56 197 ALA A N 1
ATOM 1540 C CA . ALA A 1 197 ? 21.062 0.993 -14.246 1.00 88.56 197 ALA A CA 1
ATOM 1541 C C . ALA A 1 197 ? 19.673 1.034 -13.583 1.00 88.56 197 ALA A C 1
ATOM 1543 O O . ALA A 1 197 ? 19.174 0.016 -13.100 1.00 88.56 197 ALA A O 1
ATOM 1544 N N . LEU A 1 198 ? 19.019 2.201 -13.591 1.00 88.75 198 LEU A N 1
ATOM 1545 C CA . LEU A 1 198 ? 17.667 2.362 -13.054 1.00 88.75 198 LEU A CA 1
ATOM 1546 C C . LEU A 1 198 ? 16.635 1.646 -13.936 1.00 88.75 198 LEU A C 1
ATOM 1548 O O . LEU A 1 198 ? 15.791 0.918 -13.417 1.00 88.75 198 LEU A O 1
ATOM 1552 N N . ALA A 1 199 ? 16.744 1.781 -15.258 1.00 89.56 199 ALA A N 1
ATOM 1553 C CA . ALA A 1 199 ? 15.898 1.095 -16.228 1.00 89.56 199 ALA A CA 1
ATOM 1554 C C . ALA A 1 199 ? 16.061 -0.427 -16.130 1.00 89.56 199 ALA A C 1
ATOM 1556 O O . ALA A 1 199 ? 15.068 -1.153 -16.077 1.00 89.56 199 ALA A O 1
ATOM 1557 N N . ALA A 1 200 ? 17.306 -0.900 -16.034 1.00 89.69 200 ALA A N 1
ATOM 1558 C CA . ALA A 1 200 ? 17.638 -2.303 -15.835 1.00 89.69 200 ALA A CA 1
ATOM 1559 C C . ALA A 1 200 ? 17.012 -2.843 -14.545 1.00 89.69 200 ALA A C 1
ATOM 1561 O O . ALA A 1 200 ? 16.389 -3.901 -14.575 1.00 89.69 200 ALA A O 1
ATOM 1562 N N . ARG A 1 201 ? 17.088 -2.094 -13.435 1.00 88.56 201 ARG A N 1
ATOM 1563 C CA . ARG A 1 201 ? 16.427 -2.466 -12.175 1.00 88.56 201 ARG A CA 1
ATOM 1564 C C . ARG A 1 201 ? 14.919 -2.622 -12.356 1.00 88.56 201 ARG A C 1
ATOM 1566 O O . ARG A 1 201 ? 14.384 -3.648 -11.955 1.00 88.56 201 ARG A O 1
ATOM 1573 N N . GLN A 1 202 ? 14.240 -1.650 -12.969 1.00 89.06 202 GLN A N 1
ATOM 1574 C CA . GLN A 1 202 ? 12.786 -1.735 -13.165 1.00 89.06 202 GLN A CA 1
ATOM 1575 C C . GLN A 1 202 ? 12.391 -2.906 -14.068 1.00 89.06 202 GLN A C 1
ATOM 1577 O O . GLN A 1 202 ? 11.413 -3.600 -13.796 1.00 89.06 202 GLN A O 1
ATOM 1582 N N . TRP A 1 203 ? 13.165 -3.157 -15.123 1.00 88.12 203 TRP A N 1
ATOM 1583 C CA . TRP A 1 203 ? 12.925 -4.269 -16.036 1.00 88.12 203 TRP A CA 1
ATOM 1584 C C . TRP A 1 203 ? 13.144 -5.634 -15.372 1.00 88.12 203 TRP A C 1
ATOM 1586 O O . TRP A 1 203 ? 12.302 -6.519 -15.508 1.00 88.12 203 TRP A O 1
ATOM 1596 N N . VAL A 1 204 ? 14.230 -5.790 -14.606 1.00 86.94 204 VAL A N 1
ATOM 1597 C CA . VAL A 1 204 ? 14.518 -7.008 -13.833 1.00 86.94 204 VAL A CA 1
ATOM 1598 C C . VAL A 1 204 ? 13.417 -7.276 -12.811 1.00 86.94 204 VAL A C 1
ATOM 1600 O O . VAL A 1 204 ? 12.931 -8.404 -12.743 1.00 86.94 204 VAL A O 1
ATOM 1603 N N . THR A 1 205 ? 12.997 -6.257 -12.052 1.00 81.88 205 THR A N 1
ATOM 1604 C CA . THR A 1 205 ? 11.894 -6.385 -11.088 1.00 81.88 205 THR A CA 1
ATOM 1605 C C . THR A 1 205 ? 10.622 -6.850 -11.787 1.00 81.88 205 THR A C 1
ATOM 1607 O O . THR A 1 205 ? 10.031 -7.840 -11.367 1.00 81.88 205 THR A O 1
ATOM 1610 N N . HIS A 1 206 ? 10.248 -6.209 -12.897 1.00 82.88 206 HIS A N 1
ATOM 1611 C CA . HIS A 1 206 ? 9.065 -6.600 -13.656 1.00 82.88 206 HIS A CA 1
ATOM 1612 C C . HIS A 1 206 ? 9.134 -8.051 -14.131 1.00 82.88 206 HIS A C 1
ATOM 1614 O O . HIS A 1 206 ? 8.198 -8.808 -13.914 1.00 82.88 206 HIS A O 1
ATOM 1620 N N . LEU A 1 207 ? 10.241 -8.473 -14.749 1.00 81.62 207 LEU A N 1
ATOM 1621 C CA . LEU A 1 207 ? 10.361 -9.854 -15.210 1.00 81.62 207 LEU A CA 1
ATOM 1622 C C . LEU A 1 207 ? 10.336 -10.857 -14.056 1.00 81.62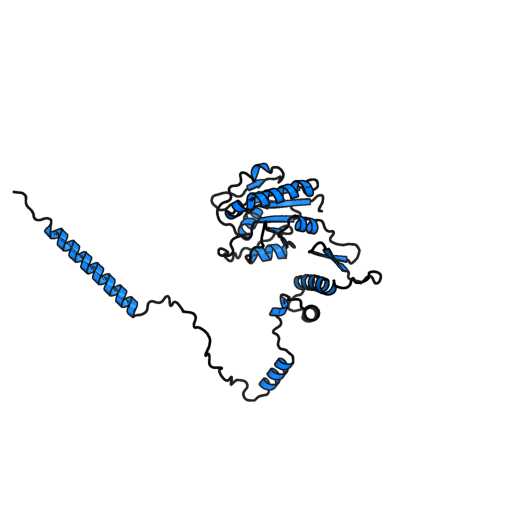 207 LEU A C 1
ATOM 1624 O O . LEU A 1 207 ? 9.742 -11.922 -14.200 1.00 81.62 207 LEU A O 1
ATOM 1628 N N . SER A 1 208 ? 10.917 -10.519 -12.904 1.00 75.25 208 SER A N 1
ATOM 1629 C CA . SER A 1 208 ? 10.938 -11.422 -11.750 1.00 75.25 208 SER A CA 1
ATOM 1630 C C . SER A 1 208 ? 9.555 -11.796 -11.206 1.00 75.25 208 SER A C 1
ATOM 1632 O O . SER A 1 208 ? 9.419 -12.820 -10.546 1.00 75.25 208 SER A O 1
ATOM 1634 N N . GLU A 1 209 ? 8.514 -11.020 -11.522 1.00 73.69 209 GLU A N 1
ATOM 1635 C CA . GLU A 1 209 ? 7.129 -11.347 -11.158 1.00 73.69 209 GLU A CA 1
ATOM 1636 C C . GLU A 1 209 ? 6.532 -12.471 -12.020 1.00 73.69 209 GLU A C 1
ATOM 1638 O O . GLU A 1 209 ? 5.650 -13.200 -11.565 1.00 73.69 209 GLU A O 1
ATOM 1643 N N . TYR A 1 210 ? 6.996 -12.625 -13.265 1.00 75.31 210 TYR A N 1
ATOM 1644 C CA . TYR A 1 210 ? 6.390 -13.531 -14.251 1.00 75.31 210 TYR A CA 1
ATOM 1645 C C . TYR A 1 210 ? 7.272 -14.731 -14.598 1.00 75.31 210 TYR A C 1
ATOM 1647 O O . TYR A 1 210 ? 6.742 -15.767 -15.010 1.00 75.31 210 TYR A O 1
ATOM 1655 N N . VAL A 1 211 ? 8.594 -14.604 -14.446 1.00 77.31 211 VAL A N 1
ATOM 1656 C CA . VAL A 1 211 ? 9.546 -15.655 -14.816 1.00 77.31 211 VAL A CA 1
ATOM 1657 C C . VAL A 1 211 ? 9.506 -16.791 -13.801 1.00 77.31 211 VAL A C 1
ATOM 1659 O O . VAL A 1 211 ? 9.823 -16.638 -12.617 1.00 77.31 211 VAL A O 1
ATOM 1662 N N . LYS A 1 212 ? 9.137 -17.972 -14.291 1.00 75.75 212 LYS A N 1
ATOM 1663 C CA . LYS A 1 212 ? 9.100 -19.204 -13.511 1.00 75.75 212 LYS A CA 1
ATOM 1664 C C . LYS A 1 212 ? 10.484 -19.861 -13.439 1.00 75.75 212 LYS A C 1
ATOM 1666 O O . LYS A 1 212 ? 11.275 -19.738 -14.376 1.00 75.75 212 LYS A O 1
ATOM 1671 N N . PRO A 1 213 ? 10.774 -20.629 -12.371 1.00 71.69 213 PRO A N 1
ATOM 1672 C CA . PRO A 1 213 ? 12.065 -21.303 -12.198 1.00 71.69 213 PRO A CA 1
ATOM 1673 C C . PRO A 1 213 ? 12.485 -22.248 -13.335 1.00 71.69 213 PRO A C 1
ATOM 1675 O O . PRO A 1 213 ? 13.668 -22.534 -13.491 1.00 71.69 213 PRO A O 1
ATOM 1678 N N . ASP A 1 214 ? 11.536 -22.764 -14.115 1.00 75.75 214 ASP A N 1
ATOM 1679 C CA . ASP A 1 214 ? 11.780 -23.674 -15.235 1.00 75.75 214 ASP A CA 1
ATOM 1680 C C . ASP A 1 214 ? 12.142 -22.954 -16.550 1.00 75.75 214 ASP A C 1
ATOM 1682 O O . ASP A 1 214 ? 12.577 -23.596 -17.509 1.00 75.75 214 ASP A O 1
ATOM 1686 N N . GLN A 1 215 ? 12.046 -21.622 -16.600 1.00 77.44 215 GLN A N 1
ATOM 1687 C CA . GLN A 1 215 ? 12.360 -20.802 -17.774 1.00 77.44 215 GLN A CA 1
ATOM 1688 C C . GLN A 1 215 ? 13.832 -20.346 -17.779 1.00 77.44 215 GLN A C 1
ATOM 1690 O O . GLN A 1 215 ? 14.135 -19.155 -17.730 1.00 77.44 215 GLN A O 1
ATOM 1695 N N . MET A 1 216 ? 14.770 -21.299 -17.875 1.00 77.12 216 MET A N 1
ATOM 1696 C CA . MET A 1 216 ? 16.216 -21.024 -17.740 1.00 77.12 216 MET A CA 1
ATOM 1697 C C . MET A 1 216 ? 16.745 -19.902 -18.649 1.00 77.12 216 MET A C 1
ATOM 1699 O O . MET A 1 216 ? 17.541 -19.088 -18.201 1.00 77.12 216 MET A O 1
ATOM 1703 N N . GLY A 1 217 ? 16.285 -19.805 -19.901 1.00 80.19 217 GLY A N 1
ATOM 1704 C CA . GLY A 1 217 ? 16.763 -18.760 -20.818 1.00 80.19 217 GLY A CA 1
ATOM 1705 C C . GLY A 1 217 ? 16.361 -17.335 -20.406 1.00 80.19 217 GLY A C 1
ATOM 1706 O O . GLY A 1 217 ? 17.116 -16.385 -20.619 1.00 80.19 217 GLY A O 1
ATOM 1707 N N . GLU A 1 218 ? 15.190 -17.174 -19.786 1.00 80.19 218 GLU A N 1
ATOM 1708 C CA . GLU A 1 218 ? 14.743 -15.882 -19.250 1.00 80.19 218 GLU A CA 1
ATOM 1709 C C . GLU A 1 218 ? 15.540 -15.531 -17.987 1.00 80.19 218 GLU A C 1
ATOM 1711 O O . GLU A 1 218 ? 15.997 -14.396 -17.843 1.00 80.19 218 GLU A O 1
ATOM 1716 N N . LEU A 1 219 ? 15.811 -16.528 -17.136 1.00 80.56 219 LEU A N 1
ATOM 1717 C CA . LEU A 1 219 ? 16.670 -16.385 -15.957 1.00 80.56 219 LEU A CA 1
ATOM 1718 C C . LEU A 1 219 ? 18.108 -15.993 -16.323 1.00 80.56 219 LEU A C 1
ATOM 1720 O O . LEU A 1 219 ? 18.664 -15.091 -15.699 1.00 80.56 219 LEU A O 1
ATOM 1724 N N . ASP A 1 220 ? 18.691 -16.596 -17.362 1.00 81.94 220 ASP A N 1
ATOM 1725 C CA . ASP A 1 220 ? 20.025 -16.238 -17.862 1.00 81.94 220 ASP A CA 1
ATOM 1726 C C . ASP A 1 220 ? 20.070 -14.788 -18.361 1.00 81.94 220 ASP A C 1
ATOM 1728 O O . ASP A 1 220 ? 21.044 -14.067 -18.132 1.00 81.94 220 ASP A O 1
ATOM 1732 N N . THR A 1 221 ? 18.994 -14.332 -19.007 1.00 83.50 221 THR A N 1
ATOM 1733 C CA . THR A 1 221 ? 18.893 -12.954 -19.503 1.00 83.50 221 THR A CA 1
ATOM 1734 C C . THR A 1 221 ? 18.795 -11.961 -18.342 1.00 83.50 221 THR A C 1
ATOM 1736 O O . THR A 1 221 ? 19.523 -10.966 -18.317 1.00 83.50 221 THR A O 1
ATOM 1739 N N . ILE A 1 222 ? 17.955 -12.250 -17.342 1.00 84.88 222 ILE A N 1
ATOM 1740 C CA . ILE A 1 222 ? 17.880 -11.463 -16.102 1.00 84.88 222 ILE A CA 1
ATOM 1741 C C . ILE A 1 222 ? 19.248 -11.441 -15.406 1.00 84.88 222 ILE A C 1
ATOM 1743 O O . ILE A 1 222 ? 19.694 -10.387 -14.944 1.00 84.88 222 ILE A O 1
ATOM 1747 N N . HIS A 1 223 ? 19.945 -12.579 -15.356 1.00 84.31 223 HIS A N 1
ATOM 1748 C CA . HIS A 1 223 ? 21.259 -12.692 -14.730 1.00 84.31 223 HIS A CA 1
ATOM 1749 C C . HIS A 1 223 ? 22.328 -11.849 -15.442 1.00 84.31 223 HIS A C 1
ATOM 1751 O O . HIS A 1 223 ? 23.123 -11.168 -14.793 1.00 84.31 223 HIS A O 1
ATOM 1757 N N . ALA A 1 224 ? 22.339 -11.850 -16.776 1.00 86.44 224 ALA A N 1
ATOM 1758 C CA . ALA A 1 224 ? 23.279 -11.049 -17.554 1.00 86.44 224 ALA A CA 1
ATOM 1759 C C . ALA A 1 224 ? 23.108 -9.547 -17.270 1.00 86.44 224 ALA A C 1
ATOM 1761 O O . ALA A 1 224 ? 24.087 -8.870 -16.951 1.00 86.44 224 ALA A O 1
ATOM 1762 N N . VAL A 1 225 ? 21.864 -9.054 -17.291 1.00 87.56 225 VAL A N 1
ATOM 1763 C CA . VAL A 1 225 ? 21.542 -7.644 -17.013 1.00 87.56 225 VAL A CA 1
ATOM 1764 C C . VAL A 1 225 ? 21.864 -7.274 -15.563 1.00 87.56 225 VAL A C 1
ATOM 1766 O O . VAL A 1 225 ? 22.471 -6.237 -15.301 1.00 87.56 225 VAL A O 1
ATOM 1769 N N . THR A 1 226 ? 21.513 -8.132 -14.602 1.00 86.12 226 THR A N 1
ATOM 1770 C CA . THR A 1 226 ? 21.827 -7.885 -13.184 1.00 8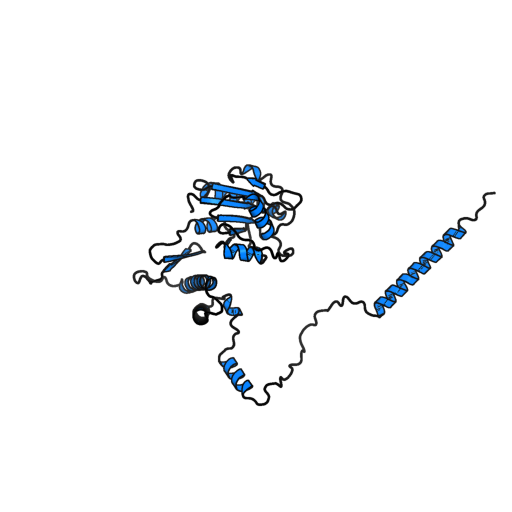6.12 226 THR A CA 1
ATOM 1771 C C . THR A 1 226 ? 23.332 -7.834 -12.928 1.00 86.12 226 THR A C 1
ATOM 1773 O O . THR A 1 226 ? 23.783 -6.974 -12.174 1.00 86.12 226 THR A O 1
ATOM 1776 N N . LYS A 1 227 ? 24.128 -8.683 -13.589 1.00 86.31 227 LYS A N 1
ATOM 1777 C CA . LYS A 1 227 ? 25.595 -8.659 -13.500 1.00 86.31 227 LYS A CA 1
ATOM 1778 C C . LYS A 1 227 ? 26.202 -7.404 -14.126 1.00 86.31 227 LYS A C 1
ATOM 1780 O O . LYS A 1 227 ? 27.123 -6.836 -13.547 1.00 86.31 227 LYS A O 1
ATOM 1785 N N . GLU A 1 228 ? 25.707 -6.990 -15.290 1.00 88.62 228 GLU A N 1
ATOM 1786 C CA . GLU A 1 228 ? 26.191 -5.800 -15.998 1.00 88.62 228 GLU A CA 1
ATOM 1787 C C . GLU A 1 228 ? 25.996 -4.523 -15.171 1.00 88.62 228 GLU A C 1
ATOM 1789 O O . GLU A 1 228 ? 26.913 -3.710 -15.069 1.00 88.62 228 GLU A O 1
ATOM 1794 N N . TYR A 1 229 ? 24.840 -4.389 -14.513 1.00 88.31 229 TYR A N 1
ATOM 1795 C CA . TYR A 1 229 ? 24.477 -3.189 -13.752 1.00 88.31 229 TYR A CA 1
ATOM 1796 C C . TYR A 1 229 ? 24.623 -3.325 -12.227 1.00 88.31 229 TYR A C 1
ATOM 1798 O O . TYR A 1 229 ? 24.246 -2.412 -11.495 1.00 88.31 229 TYR A O 1
ATOM 1806 N N . GLY A 1 230 ? 25.168 -4.439 -11.725 1.00 84.31 230 GLY A N 1
ATOM 1807 C CA . GLY A 1 230 ? 25.395 -4.657 -10.289 1.00 84.31 230 GLY A CA 1
ATOM 1808 C C . GLY A 1 230 ? 24.114 -4.726 -9.446 1.00 84.31 230 GLY A C 1
ATOM 1809 O O . GLY A 1 230 ? 24.105 -4.284 -8.299 1.00 84.31 230 GLY A O 1
ATOM 1810 N N . ILE A 1 231 ? 23.025 -5.255 -10.006 1.00 83.31 231 ILE A N 1
ATOM 1811 C CA . ILE A 1 231 ? 21.713 -5.341 -9.352 1.00 83.31 231 ILE A CA 1
ATOM 1812 C C . ILE A 1 231 ? 21.611 -6.658 -8.572 1.00 83.31 231 ILE A C 1
ATOM 1814 O O . ILE A 1 231 ? 21.818 -7.738 -9.122 1.00 83.31 231 ILE A O 1
ATOM 1818 N N . VAL A 1 232 ? 21.232 -6.584 -7.295 1.00 77.19 232 VAL A N 1
ATOM 1819 C CA . VAL A 1 232 ? 20.914 -7.768 -6.480 1.00 77.19 232 VAL A CA 1
ATOM 1820 C C . VAL A 1 232 ? 19.463 -8.170 -6.741 1.00 77.19 232 VAL A C 1
ATOM 1822 O O . VAL A 1 232 ? 18.558 -7.364 -6.535 1.00 77.19 232 VAL A O 1
ATOM 1825 N N . SER A 1 233 ? 19.234 -9.405 -7.196 1.00 70.62 233 SER A N 1
ATOM 1826 C CA . SER A 1 233 ? 17.891 -9.935 -7.476 1.00 70.62 233 SER A CA 1
ATOM 1827 C C . SER A 1 233 ? 17.567 -11.152 -6.600 1.00 70.62 233 SER A C 1
ATOM 1829 O O . SER A 1 233 ? 18.495 -11.833 -6.157 1.00 70.62 233 SER A O 1
ATOM 1831 N N . PRO A 1 234 ? 16.281 -11.499 -6.399 1.00 60.62 234 PRO A N 1
ATOM 1832 C CA . PRO A 1 234 ? 15.893 -12.731 -5.705 1.00 60.62 234 PRO A CA 1
ATOM 1833 C C . PRO A 1 234 ? 16.455 -14.014 -6.343 1.00 60.62 234 PRO A C 1
ATOM 1835 O O . PRO A 1 234 ? 16.639 -15.014 -5.659 1.00 60.62 234 PRO A O 1
ATOM 1838 N N . TYR A 1 235 ? 16.781 -13.995 -7.641 1.00 59.97 235 TYR A N 1
ATOM 1839 C CA . TYR A 1 235 ? 17.413 -15.130 -8.325 1.00 59.97 235 TYR A CA 1
ATOM 1840 C C . TYR A 1 235 ? 18.925 -15.212 -8.086 1.00 59.97 235 TYR A C 1
ATOM 1842 O O . TYR A 1 235 ? 19.520 -16.271 -8.283 1.00 59.97 235 TYR A O 1
ATOM 1850 N N . SER A 1 236 ? 19.562 -14.132 -7.625 1.00 54.06 236 SER A N 1
ATOM 1851 C CA . SER A 1 236 ? 21.005 -14.098 -7.361 1.00 54.06 236 SER A CA 1
ATOM 1852 C C . SER A 1 236 ? 21.421 -15.039 -6.223 1.00 54.06 236 SER A C 1
ATOM 1854 O O . SER A 1 236 ? 22.567 -15.473 -6.196 1.00 54.06 236 SER A O 1
ATOM 1856 N N . SER A 1 237 ? 20.506 -15.386 -5.312 1.00 49.53 237 SER A N 1
ATOM 1857 C CA . SER A 1 237 ? 20.708 -16.386 -4.250 1.00 49.53 237 SER A CA 1
ATOM 1858 C C . SER A 1 237 ? 20.376 -17.820 -4.686 1.00 49.53 237 SER A C 1
ATOM 1860 O O . SER A 1 237 ? 20.859 -18.768 -4.072 1.00 49.53 237 SER A O 1
ATOM 1862 N N . MET A 1 238 ? 19.583 -17.993 -5.748 1.00 49.47 238 MET A N 1
ATOM 1863 C CA . MET A 1 238 ? 19.195 -19.305 -6.285 1.00 49.47 238 MET A CA 1
ATOM 1864 C C . MET A 1 238 ? 20.197 -19.829 -7.326 1.00 49.47 238 MET A C 1
ATOM 1866 O O . MET A 1 238 ? 20.338 -21.037 -7.521 1.00 49.47 238 MET A O 1
ATOM 1870 N N . ILE A 1 239 ? 20.951 -18.925 -7.951 1.00 50.12 239 ILE A N 1
ATOM 1871 C CA . ILE A 1 239 ? 22.115 -19.259 -8.767 1.00 50.12 239 ILE A CA 1
ATOM 1872 C C . ILE A 1 239 ? 23.280 -19.520 -7.809 1.00 50.12 239 ILE A C 1
ATOM 1874 O O . ILE A 1 239 ? 24.001 -18.607 -7.411 1.00 50.12 239 ILE A O 1
ATOM 1878 N N . VAL A 1 240 ? 23.475 -20.784 -7.424 1.00 45.47 240 VAL A N 1
ATOM 1879 C CA . VAL A 1 240 ? 24.733 -21.228 -6.811 1.00 45.47 240 VAL A CA 1
ATOM 1880 C C . VAL A 1 240 ? 25.861 -20.791 -7.744 1.00 45.47 240 VAL A C 1
ATOM 1882 O O . VAL A 1 240 ? 25.980 -21.287 -8.865 1.00 45.47 240 VAL A O 1
ATOM 1885 N N . LEU A 1 241 ? 26.665 -19.832 -7.285 1.00 45.69 241 LEU A N 1
ATOM 1886 C CA . LEU A 1 241 ? 27.860 -19.343 -7.962 1.00 45.69 241 LEU A CA 1
ATOM 1887 C C . LEU A 1 241 ? 28.891 -20.475 -8.021 1.00 45.69 241 LEU A C 1
ATOM 1889 O O . LEU A 1 241 ? 29.817 -20.522 -7.221 1.00 45.69 241 LEU A O 1
ATOM 1893 N N . VAL A 1 242 ? 28.727 -21.404 -8.960 1.00 51.41 242 VAL A N 1
ATOM 1894 C CA . VAL A 1 242 ? 29.838 -22.218 -9.441 1.00 51.41 242 VAL A CA 1
ATOM 1895 C C . VAL A 1 242 ? 30.418 -21.444 -10.612 1.00 51.41 242 VAL A C 1
ATOM 1897 O O . VAL A 1 242 ? 29.887 -21.490 -11.723 1.00 51.41 242 VAL A O 1
ATOM 1900 N N . ASN A 1 243 ? 31.471 -20.670 -10.360 1.00 55.03 243 ASN A N 1
ATOM 1901 C CA . ASN A 1 243 ? 32.204 -20.027 -11.445 1.00 55.03 243 ASN A CA 1
ATOM 1902 C C . ASN A 1 243 ? 32.818 -21.107 -12.365 1.00 55.03 243 ASN A C 1
ATOM 1904 O O . ASN A 1 243 ? 32.990 -22.259 -11.959 1.00 55.03 243 ASN A O 1
ATOM 1908 N N . ASP A 1 244 ? 33.151 -20.771 -13.614 1.00 62.53 244 ASP A N 1
ATOM 1909 C CA . ASP A 1 244 ? 33.658 -21.772 -14.570 1.00 62.53 244 ASP A CA 1
ATOM 1910 C C . ASP A 1 244 ? 34.939 -22.472 -14.077 1.00 62.53 244 ASP A C 1
ATOM 1912 O O . ASP A 1 244 ? 35.168 -23.642 -14.376 1.00 62.53 244 ASP A O 1
ATOM 1916 N N . GLN A 1 245 ? 35.730 -21.794 -13.239 1.00 55.78 245 GLN A N 1
ATOM 1917 C CA . GLN A 1 245 ? 36.900 -22.360 -12.566 1.00 55.78 245 GLN A CA 1
ATOM 1918 C C . GLN A 1 245 ? 36.526 -23.455 -11.554 1.00 55.78 245 GLN A C 1
ATOM 1920 O O . GLN A 1 245 ? 37.166 -24.501 -11.512 1.00 55.78 245 GLN A O 1
ATOM 1925 N N . GLN A 1 246 ? 35.475 -23.245 -10.765 1.00 54.59 246 GLN A N 1
ATOM 1926 C CA . GLN A 1 246 ? 34.934 -24.206 -9.807 1.00 54.59 246 GLN A CA 1
ATOM 1927 C C . GLN A 1 246 ? 34.238 -25.360 -10.529 1.00 54.59 246 GLN A C 1
ATOM 1929 O O . GLN A 1 246 ? 34.333 -26.496 -10.078 1.00 54.59 246 GLN A O 1
ATOM 1934 N N . ARG A 1 247 ? 33.597 -25.105 -11.677 1.00 69.06 247 ARG A N 1
ATOM 1935 C CA . ARG A 1 247 ? 33.003 -26.155 -12.516 1.00 69.06 247 ARG A CA 1
ATOM 1936 C C . ARG A 1 247 ? 34.082 -27.077 -13.083 1.00 69.06 247 ARG A C 1
ATOM 1938 O O . ARG A 1 247 ? 33.923 -28.293 -13.040 1.00 69.06 247 ARG A O 1
ATOM 1945 N N . GLU A 1 248 ? 35.192 -26.515 -13.557 1.00 71.81 248 GLU A N 1
ATOM 1946 C CA . GLU A 1 248 ? 36.328 -27.300 -14.048 1.00 71.81 248 GLU A CA 1
ATOM 1947 C C . GLU A 1 248 ? 37.057 -28.025 -12.904 1.00 71.81 248 GLU A C 1
ATOM 1949 O O . GLU A 1 248 ? 37.418 -29.190 -13.051 1.00 71.81 248 GLU A O 1
ATOM 1954 N N . ALA A 1 249 ? 37.191 -27.392 -11.732 1.00 68.50 249 ALA A N 1
ATOM 1955 C CA . ALA A 1 249 ? 37.750 -28.027 -10.537 1.00 68.50 249 ALA A CA 1
ATOM 1956 C C . ALA A 1 249 ? 36.898 -29.215 -10.056 1.00 68.50 249 ALA A C 1
ATOM 1958 O O . ALA A 1 249 ? 37.443 -30.264 -9.720 1.00 68.50 249 ALA A O 1
ATOM 1959 N N . LEU A 1 250 ? 35.567 -29.093 -10.086 1.00 70.00 250 LEU A N 1
ATOM 1960 C CA . LEU A 1 250 ? 34.646 -30.191 -9.777 1.00 70.00 250 LEU A CA 1
ATOM 1961 C C . LEU A 1 250 ? 34.746 -31.318 -10.809 1.00 70.00 250 LEU A C 1
ATOM 1963 O O . LEU A 1 250 ? 34.766 -32.485 -10.437 1.00 70.00 250 LEU A O 1
ATOM 1967 N N . LYS A 1 251 ? 34.895 -30.980 -12.093 1.00 75.12 251 LYS A N 1
ATOM 1968 C CA . LYS A 1 251 ? 35.069 -31.955 -13.177 1.00 75.12 251 LYS A CA 1
ATOM 1969 C C . LYS A 1 251 ? 36.401 -32.711 -13.081 1.00 75.12 251 LYS A C 1
ATOM 1971 O O . LYS A 1 251 ? 36.452 -33.902 -13.378 1.00 75.12 251 LYS A O 1
ATOM 1976 N N . GLN A 1 252 ? 37.467 -32.044 -12.637 1.00 72.44 252 GLN A N 1
ATOM 1977 C CA . GLN A 1 252 ? 38.763 -32.670 -12.343 1.00 72.44 252 GLN A CA 1
ATOM 1978 C C . GLN A 1 252 ? 38.708 -33.534 -11.072 1.00 72.44 252 GLN A C 1
ATOM 1980 O O . GLN A 1 252 ? 39.274 -34.628 -11.046 1.00 72.44 252 GLN A O 1
ATOM 1985 N N . ALA A 1 253 ? 37.979 -33.094 -10.044 1.00 65.88 253 ALA A N 1
ATOM 1986 C CA . ALA A 1 253 ? 37.746 -33.874 -8.830 1.00 65.88 253 ALA A CA 1
ATOM 1987 C C . ALA A 1 253 ? 36.879 -35.124 -9.091 1.00 65.88 253 ALA A C 1
ATOM 1989 O O . ALA A 1 253 ? 37.156 -36.180 -8.533 1.00 65.88 253 ALA A O 1
ATOM 1990 N N . GLU A 1 254 ? 35.890 -35.052 -9.991 1.00 63.31 254 GLU A N 1
ATOM 1991 C CA . GLU A 1 254 ? 35.077 -36.204 -10.423 1.00 63.31 254 GLU A CA 1
ATOM 1992 C C . GLU A 1 254 ? 35.877 -37.258 -11.204 1.00 63.31 254 GLU A C 1
ATOM 1994 O O . GLU A 1 254 ? 35.533 -38.440 -11.174 1.00 63.31 254 GLU A O 1
ATOM 1999 N N . GLN A 1 255 ? 36.938 -36.841 -11.901 1.00 69.81 255 GLN A N 1
ATOM 2000 C CA . GLN A 1 255 ? 37.853 -37.728 -12.631 1.00 69.81 255 GLN A CA 1
ATOM 2001 C C . GLN A 1 255 ? 38.957 -38.322 -11.747 1.00 69.81 255 GLN A C 1
ATOM 2003 O O . GLN A 1 255 ? 39.742 -39.141 -12.221 1.00 69.81 255 GLN A O 1
ATOM 2008 N N . SER A 1 256 ? 39.030 -37.917 -10.480 1.00 64.19 256 SER A N 1
ATOM 2009 C CA . SER A 1 256 ? 39.995 -38.452 -9.525 1.00 64.19 256 SER A CA 1
ATOM 2010 C C . SER A 1 256 ? 39.436 -39.722 -8.877 1.00 64.19 256 SER A C 1
ATOM 2012 O O . SER A 1 256 ? 38.290 -39.755 -8.429 1.00 64.19 256 SER A O 1
ATOM 2014 N N . ASP A 1 257 ? 40.249 -40.779 -8.800 1.00 56.62 257 ASP A N 1
ATOM 2015 C CA . ASP A 1 257 ? 39.836 -42.093 -8.274 1.00 56.62 257 ASP A CA 1
ATOM 2016 C C . ASP A 1 257 ? 39.396 -42.057 -6.792 1.00 56.62 257 ASP A C 1
ATOM 2018 O O . ASP A 1 257 ? 38.719 -42.976 -6.326 1.00 56.62 257 ASP A O 1
ATOM 2022 N N . ASP A 1 258 ? 39.716 -40.976 -6.067 1.00 61.06 258 ASP A N 1
ATOM 2023 C CA . ASP A 1 258 ? 39.442 -40.782 -4.636 1.00 61.06 258 ASP A CA 1
ATOM 2024 C C . ASP A 1 258 ? 38.293 -39.789 -4.348 1.00 61.06 258 ASP A C 1
ATOM 2026 O O . ASP A 1 258 ? 38.324 -38.956 -3.445 1.00 61.06 258 ASP A O 1
ATOM 2030 N N . ARG A 1 259 ? 37.236 -39.874 -5.156 1.00 52.56 259 ARG A N 1
ATOM 2031 C CA . ARG A 1 259 ? 36.037 -39.009 -5.158 1.00 52.56 259 ARG A CA 1
ATOM 2032 C C . ARG A 1 259 ? 35.230 -38.915 -3.845 1.00 52.56 259 ARG A C 1
ATOM 2034 O O . ARG A 1 259 ? 34.285 -38.133 -3.777 1.00 52.56 259 ARG A O 1
ATOM 2041 N N . PHE A 1 260 ? 35.558 -39.695 -2.813 1.00 53.75 260 PHE A N 1
ATOM 2042 C CA . PHE A 1 260 ? 34.829 -39.708 -1.531 1.00 53.75 260 PHE A CA 1
ATOM 2043 C C . PHE A 1 260 ? 35.695 -39.432 -0.302 1.00 53.75 260 PHE A C 1
ATOM 2045 O O . PHE A 1 260 ? 35.165 -39.378 0.808 1.00 53.75 260 PHE A O 1
ATOM 2052 N N . ASN A 1 261 ? 36.998 -39.230 -0.468 1.00 50.66 261 ASN A N 1
ATOM 2053 C CA . ASN A 1 261 ? 37.896 -39.012 0.653 1.00 50.66 261 ASN A CA 1
ATOM 2054 C C . ASN A 1 261 ? 38.109 -37.511 0.827 1.00 50.66 261 ASN A C 1
ATOM 2056 O O . ASN A 1 261 ? 39.055 -36.910 0.325 1.00 50.66 261 ASN A O 1
ATOM 2060 N N . ARG A 1 262 ? 37.145 -36.872 1.493 1.00 53.44 262 ARG A N 1
ATOM 2061 C CA . ARG A 1 262 ? 37.350 -35.512 1.989 1.00 53.44 262 ARG A CA 1
ATOM 2062 C C . ARG A 1 262 ? 38.353 -35.581 3.133 1.00 53.44 262 ARG A C 1
ATOM 2064 O O . ARG A 1 262 ? 38.094 -36.273 4.116 1.00 53.44 262 ARG A O 1
ATOM 2071 N N . GLU A 1 263 ? 39.438 -34.816 3.040 1.00 51.12 263 GLU A N 1
ATOM 2072 C CA . GLU A 1 263 ? 40.119 -34.358 4.248 1.00 51.12 263 GLU A CA 1
ATOM 2073 C C . GLU A 1 263 ? 39.074 -33.611 5.082 1.00 51.12 263 GLU A C 1
ATOM 2075 O O . GLU A 1 263 ? 38.476 -32.626 4.642 1.00 51.12 263 GLU A O 1
ATOM 2080 N N . ILE A 1 264 ? 38.758 -34.167 6.247 1.00 49.97 264 ILE A N 1
ATOM 2081 C CA . ILE A 1 264 ? 37.909 -33.510 7.229 1.00 49.97 264 ILE A CA 1
ATOM 2082 C C . ILE A 1 264 ? 38.736 -32.333 7.732 1.00 49.97 264 ILE A C 1
ATOM 2084 O O . ILE A 1 264 ? 39.712 -32.524 8.451 1.00 49.97 264 ILE A O 1
ATOM 2088 N N . GLU A 1 265 ? 38.379 -31.128 7.305 1.00 41.97 265 GLU A N 1
ATOM 2089 C CA . GLU A 1 265 ? 38.914 -29.909 7.892 1.00 41.97 265 GLU A CA 1
ATOM 2090 C C . GLU A 1 265 ? 38.485 -29.895 9.363 1.00 41.97 265 GLU A C 1
ATOM 2092 O O . GLU A 1 265 ? 37.290 -29.852 9.678 1.00 41.97 265 GLU A O 1
ATOM 2097 N N . ASP A 1 266 ? 39.461 -30.059 10.260 1.00 43.81 266 ASP A N 1
ATOM 2098 C CA . ASP A 1 266 ? 39.241 -30.065 11.701 1.00 43.81 266 ASP A CA 1
ATOM 2099 C C . ASP A 1 266 ? 38.436 -28.819 12.084 1.00 43.81 266 ASP A C 1
ATOM 2101 O O . ASP A 1 266 ? 38.849 -27.686 11.839 1.00 43.81 266 ASP A O 1
ATOM 2105 N N . GLN A 1 267 ? 37.276 -29.037 12.707 1.00 47.09 267 GLN A N 1
ATOM 2106 C CA . GLN A 1 267 ? 36.379 -28.001 13.222 1.00 47.09 267 GLN A CA 1
ATOM 2107 C C . GLN A 1 267 ? 36.986 -27.275 14.436 1.00 47.09 267 GLN A C 1
ATOM 2109 O O . GLN A 1 267 ? 36.405 -27.235 15.521 1.00 47.09 267 GLN A O 1
ATOM 2114 N N . GLN A 1 268 ? 38.161 -26.678 14.281 1.00 46.31 268 GLN A N 1
ATOM 2115 C CA . GLN A 1 268 ? 38.707 -25.730 15.241 1.00 46.31 268 GLN A CA 1
ATOM 2116 C C . GLN A 1 268 ? 38.254 -24.326 14.849 1.00 46.31 268 GLN A C 1
ATOM 2118 O O . 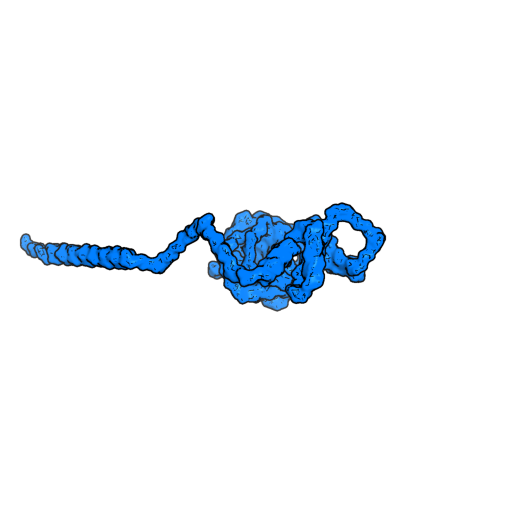GLN A 1 268 ? 38.950 -23.613 14.133 1.00 46.31 268 GLN A O 1
ATOM 2123 N N . GLY A 1 269 ? 37.074 -23.916 15.328 1.00 48.06 269 GLY A N 1
ATOM 2124 C CA . GLY A 1 269 ? 36.704 -22.499 15.250 1.00 48.06 269 GLY A CA 1
ATOM 2125 C C . GLY A 1 269 ? 35.233 -22.114 15.359 1.00 48.06 269 GLY A C 1
ATOM 2126 O O . GLY A 1 269 ? 34.949 -20.922 15.297 1.00 48.06 269 GLY A O 1
ATOM 2127 N N . LEU A 1 270 ? 34.291 -23.044 15.536 1.00 38.94 270 LEU A N 1
ATOM 2128 C CA . LEU A 1 270 ? 32.904 -22.663 15.823 1.00 38.94 270 LEU A CA 1
ATOM 2129 C C . LEU A 1 270 ? 32.713 -22.536 17.344 1.00 38.94 270 LEU A C 1
ATOM 2131 O O . LEU A 1 270 ? 32.960 -23.513 18.058 1.00 38.94 270 LEU A O 1
ATOM 2135 N N . PRO A 1 271 ? 32.282 -21.374 17.875 1.00 41.91 271 PRO A N 1
ATOM 2136 C CA . PRO A 1 271 ? 31.858 -21.296 19.263 1.00 41.91 271 PRO A CA 1
ATOM 2137 C C . PRO A 1 271 ? 30.643 -22.209 19.413 1.00 41.91 271 PRO A C 1
ATOM 2139 O O . PRO A 1 271 ? 29.628 -22.021 18.742 1.00 41.91 271 PRO A O 1
ATOM 2142 N N . GLN A 1 272 ? 30.766 -23.238 20.253 1.00 42.72 272 GLN A N 1
ATOM 2143 C CA . GLN A 1 272 ? 29.641 -24.102 20.571 1.00 42.72 272 GLN A CA 1
ATOM 2144 C C . GLN A 1 272 ? 28.517 -23.230 21.124 1.00 42.72 272 GLN A C 1
ATOM 2146 O O . GLN A 1 272 ? 28.667 -22.586 22.164 1.00 42.72 272 GLN A O 1
ATOM 2151 N N . ALA A 1 273 ? 27.398 -23.205 20.402 1.00 40.88 273 ALA A N 1
ATOM 2152 C CA . ALA A 1 273 ? 26.143 -22.729 20.940 1.00 40.88 273 ALA A CA 1
ATOM 2153 C C . ALA A 1 273 ? 25.900 -23.501 22.238 1.00 40.88 273 ALA A C 1
ATOM 2155 O O . ALA A 1 273 ? 25.915 -24.732 22.247 1.00 40.88 273 ALA A O 1
ATOM 2156 N N . THR A 1 274 ? 25.734 -22.775 23.339 1.00 41.97 274 THR A N 1
ATOM 2157 C CA . THR A 1 274 ? 25.360 -23.341 24.630 1.00 41.97 274 THR A CA 1
ATOM 2158 C C . THR A 1 274 ? 24.004 -24.013 24.470 1.00 41.97 274 THR A C 1
ATOM 2160 O O . THR A 1 274 ? 22.959 -23.370 24.558 1.00 41.97 274 THR A O 1
ATOM 2163 N N . SER A 1 275 ? 24.021 -25.311 24.185 1.00 41.53 275 SER A N 1
ATOM 2164 C CA . SER A 1 275 ? 22.848 -26.163 24.208 1.00 41.53 275 SER A CA 1
ATOM 2165 C C . SER A 1 275 ? 22.374 -26.241 25.654 1.00 41.53 275 SER A C 1
ATOM 2167 O O . SER A 1 275 ? 22.939 -26.974 26.466 1.00 41.53 275 SER A O 1
ATOM 2169 N N . ILE A 1 276 ? 21.353 -25.452 25.981 1.00 45.16 276 ILE A N 1
ATOM 2170 C CA . ILE A 1 276 ? 20.574 -25.627 27.202 1.00 45.16 276 ILE A CA 1
ATOM 2171 C C . ILE A 1 276 ? 19.831 -26.954 27.028 1.00 45.16 276 ILE A C 1
ATOM 2173 O O . ILE A 1 276 ? 18.806 -27.037 26.355 1.00 45.16 276 ILE A O 1
ATOM 2177 N N . SER A 1 277 ? 20.411 -28.020 27.575 1.00 47.44 277 SER A N 1
ATOM 2178 C CA . SER A 1 277 ? 19.755 -29.315 27.690 1.00 47.44 277 SER A CA 1
ATOM 2179 C C . SER A 1 277 ? 18.603 -29.171 28.683 1.00 47.44 277 SER A C 1
ATOM 2181 O O . SER A 1 277 ? 18.824 -29.044 29.882 1.00 47.44 277 SER A O 1
ATOM 2183 N N . ALA A 1 278 ? 17.363 -29.206 28.192 1.00 50.59 278 ALA A N 1
ATOM 2184 C CA . ALA A 1 278 ? 16.146 -29.258 29.009 1.00 50.59 278 ALA A CA 1
ATOM 2185 C C . ALA A 1 278 ? 15.897 -30.655 29.623 1.00 50.59 278 ALA A C 1
ATOM 2187 O O . ALA A 1 278 ? 14.762 -31.028 29.919 1.00 50.59 278 ALA A O 1
ATOM 2188 N N . VAL A 1 279 ? 16.954 -31.453 29.782 1.00 54.88 279 VAL A N 1
ATOM 2189 C CA . VAL A 1 279 ? 16.924 -32.750 30.456 1.00 54.88 279 VAL A CA 1
ATOM 2190 C C . VAL A 1 279 ? 17.805 -32.617 31.694 1.00 54.88 279 VAL A C 1
ATOM 2192 O O . VAL A 1 279 ? 19.017 -32.462 31.525 1.00 54.88 279 VAL A O 1
ATOM 2195 N N . PRO A 1 280 ? 17.225 -32.657 32.910 1.00 55.38 280 PRO A N 1
ATOM 2196 C CA . PRO A 1 280 ? 17.997 -32.496 34.132 1.00 55.38 280 PRO A CA 1
ATOM 2197 C C . PRO A 1 280 ? 19.048 -33.595 34.221 1.00 55.38 280 PRO A C 1
ATOM 2199 O O . PRO A 1 280 ? 18.732 -34.781 34.039 1.00 55.38 280 PRO A O 1
ATOM 2202 N N . GLU A 1 281 ? 20.289 -33.213 34.504 1.00 72.69 281 GLU A N 1
ATOM 2203 C CA . GLU A 1 281 ? 21.366 -34.180 34.673 1.00 72.69 281 GLU A CA 1
ATOM 2204 C C . GLU A 1 281 ? 21.064 -35.123 35.853 1.00 72.69 281 GLU A C 1
ATOM 2206 O O . GLU A 1 281 ? 20.375 -34.739 36.805 1.00 72.69 281 GLU A O 1
ATOM 2211 N N . PRO A 1 282 ? 21.590 -36.363 35.865 1.00 68.69 282 PRO A N 1
ATOM 2212 C CA . PRO A 1 282 ? 21.352 -37.323 36.949 1.00 68.69 282 PRO A CA 1
ATOM 2213 C C . PRO A 1 282 ? 21.658 -36.777 38.357 1.00 68.69 282 PRO A C 1
ATOM 2215 O O . PRO A 1 282 ? 21.057 -37.215 39.338 1.00 68.69 282 PRO A O 1
ATOM 2218 N N . ALA A 1 283 ? 22.567 -35.803 38.466 1.00 69.19 283 ALA A N 1
ATOM 2219 C CA . ALA A 1 283 ? 22.888 -35.121 39.717 1.00 69.19 283 ALA A CA 1
ATOM 2220 C C . ALA A 1 283 ? 21.796 -34.132 40.178 1.00 69.19 283 ALA A C 1
ATOM 2222 O O . ALA A 1 283 ? 21.570 -33.986 41.380 1.00 69.19 283 ALA A O 1
ATOM 2223 N N . GLU A 1 284 ? 21.073 -33.495 39.254 1.00 68.81 284 GLU A N 1
ATOM 2224 C CA . GLU A 1 284 ? 19.987 -32.555 39.567 1.00 68.81 284 GLU A CA 1
ATOM 2225 C C . GLU A 1 284 ? 18.754 -33.279 40.118 1.00 68.81 284 GLU A C 1
ATOM 2227 O O . GLU A 1 284 ? 18.114 -32.805 41.058 1.00 68.81 284 GLU A O 1
ATOM 2232 N N . TRP A 1 285 ? 18.482 -34.493 39.628 1.00 74.88 285 TRP A N 1
ATOM 2233 C CA . TRP A 1 285 ? 17.479 -35.390 40.214 1.00 74.88 285 TRP A CA 1
ATOM 2234 C C . TRP A 1 285 ? 17.787 -35.735 41.672 1.00 74.88 285 TRP A C 1
ATOM 2236 O O . TRP A 1 285 ? 16.884 -35.826 42.508 1.00 74.88 285 TRP A O 1
ATOM 2246 N N . LEU A 1 286 ? 19.071 -35.896 41.989 1.00 76.38 286 LEU A N 1
ATOM 2247 C CA . LEU A 1 286 ? 19.537 -36.195 43.337 1.00 76.38 286 LEU A CA 1
ATOM 2248 C C . LEU A 1 286 ? 19.348 -34.978 44.258 1.00 76.38 286 LEU A C 1
ATOM 2250 O O . LEU A 1 286 ? 18.871 -35.131 45.382 1.00 76.38 286 LEU A O 1
ATOM 2254 N N . LEU A 1 287 ? 19.617 -33.765 43.763 1.00 76.50 287 LEU A N 1
ATOM 2255 C CA . LEU A 1 287 ? 19.347 -32.517 44.487 1.00 76.50 287 LEU A CA 1
ATOM 2256 C C . LEU A 1 287 ? 17.851 -32.284 44.733 1.00 76.50 287 LEU A C 1
ATOM 2258 O O . LEU A 1 287 ? 17.478 -31.913 45.847 1.00 76.50 287 LEU A O 1
ATOM 2262 N N . LEU A 1 288 ? 16.989 -32.554 43.748 1.00 77.00 288 LEU A N 1
ATOM 2263 C CA . LEU A 1 288 ? 15.534 -32.469 43.922 1.00 77.00 288 LEU A CA 1
ATOM 2264 C C . LEU A 1 288 ? 15.032 -33.448 44.990 1.00 77.00 288 LEU A C 1
ATOM 2266 O O . LEU A 1 288 ? 14.239 -33.065 45.852 1.00 77.00 288 LEU A O 1
ATOM 2270 N N . LEU A 1 289 ? 15.536 -34.685 44.992 1.00 80.81 289 LEU A N 1
ATOM 2271 C CA . LEU A 1 289 ? 15.206 -35.673 46.023 1.00 80.81 289 LEU A CA 1
ATOM 2272 C C . LEU A 1 289 ? 15.674 -35.239 47.417 1.00 80.81 289 LEU A C 1
ATOM 2274 O O . LEU A 1 289 ? 14.911 -35.348 48.378 1.00 80.81 289 LEU A O 1
ATOM 2278 N N . VAL A 1 290 ? 16.894 -34.709 47.539 1.00 84.31 290 VAL A N 1
ATOM 2279 C CA . VAL A 1 290 ? 17.428 -34.207 48.816 1.00 84.31 290 VAL A CA 1
ATOM 2280 C C . VAL A 1 290 ? 16.629 -33.001 49.317 1.00 84.31 290 VAL A C 1
ATOM 2282 O O . VAL A 1 290 ? 16.305 -32.935 50.505 1.00 84.31 290 VAL A O 1
ATOM 2285 N N . GLY A 1 291 ? 16.253 -32.078 48.428 1.00 82.69 291 GLY A N 1
ATOM 2286 C CA . GLY A 1 291 ? 15.422 -30.921 48.766 1.00 82.69 291 GLY A CA 1
ATOM 2287 C C . GLY A 1 291 ? 14.040 -31.326 49.281 1.00 82.69 291 GLY A C 1
ATOM 2288 O O . GLY A 1 291 ? 13.574 -30.809 50.300 1.00 82.69 291 GLY A O 1
ATOM 2289 N N . LEU A 1 292 ? 13.415 -32.316 48.642 1.00 88.50 292 LEU A N 1
ATOM 2290 C CA . LEU A 1 292 ? 12.113 -32.839 49.055 1.00 88.50 292 LEU A CA 1
ATOM 2291 C C . LEU A 1 292 ? 12.196 -33.556 50.413 1.00 88.50 292 LEU A C 1
ATOM 2293 O O . LEU A 1 292 ? 11.304 -33.410 51.251 1.00 88.50 292 LEU A O 1
ATOM 2297 N N . PHE A 1 293 ? 13.307 -34.249 50.678 1.00 87.00 293 PHE A N 1
ATOM 2298 C CA . PHE A 1 293 ? 13.563 -34.896 51.965 1.00 87.00 293 PHE A CA 1
ATOM 2299 C C . PHE A 1 293 ? 13.803 -33.883 53.098 1.00 87.00 293 PHE A C 1
ATOM 2301 O O . PHE A 1 293 ? 13.289 -34.066 54.202 1.00 87.00 293 PHE A O 1
ATOM 2308 N N . MET A 1 294 ? 14.521 -32.782 52.834 1.00 83.62 294 MET A N 1
ATOM 2309 C CA . MET A 1 294 ? 14.684 -31.695 53.810 1.00 83.62 294 MET A CA 1
ATOM 2310 C C . MET A 1 294 ? 13.356 -31.013 54.137 1.00 83.62 294 MET A C 1
ATOM 2312 O O . MET A 1 294 ? 13.055 -30.800 55.312 1.00 83.62 294 MET A O 1
ATOM 2316 N N . LEU A 1 295 ? 12.545 -30.696 53.123 1.00 86.69 295 LEU A N 1
ATOM 2317 C CA . LEU A 1 295 ? 11.230 -30.081 53.326 1.00 86.69 295 LEU A CA 1
ATOM 2318 C C . LEU A 1 295 ? 10.309 -30.988 54.145 1.00 86.69 295 LEU A C 1
ATOM 2320 O O . LEU A 1 295 ? 9.649 -30.523 55.074 1.00 86.69 295 LEU A O 1
ATOM 2324 N N . TRP A 1 296 ? 10.320 -32.290 53.863 1.00 86.19 296 TRP A N 1
ATOM 2325 C CA . TRP A 1 296 ? 9.566 -33.273 54.634 1.00 86.19 296 TRP A CA 1
ATOM 2326 C C . TRP A 1 296 ? 10.045 -33.377 56.089 1.00 86.19 296 TRP A C 1
ATOM 2328 O O . TRP A 1 296 ? 9.226 -33.430 57.009 1.00 86.19 296 TRP A O 1
ATOM 2338 N N . PHE A 1 297 ? 11.359 -33.333 56.323 1.00 86.31 297 PHE A N 1
ATOM 2339 C CA . PHE A 1 297 ? 11.929 -33.357 57.671 1.00 86.31 297 PHE A CA 1
ATOM 2340 C C . PHE A 1 297 ? 11.568 -32.098 58.478 1.00 86.31 297 PHE A C 1
ATOM 2342 O O . PHE A 1 297 ? 11.207 -32.192 59.652 1.00 86.31 297 PHE A O 1
ATOM 2349 N N . ILE A 1 298 ? 11.599 -30.920 57.846 1.00 85.81 298 ILE A N 1
ATOM 2350 C CA . ILE A 1 298 ? 11.155 -29.659 58.462 1.00 85.81 298 ILE A CA 1
ATOM 2351 C C . ILE A 1 298 ? 9.660 -29.723 58.793 1.00 85.81 298 ILE A C 1
ATOM 2353 O O . ILE A 1 298 ? 9.264 -29.369 59.905 1.00 85.81 298 ILE A O 1
ATOM 2357 N N . TYR A 1 299 ? 8.841 -30.231 57.869 1.00 85.12 299 TYR A N 1
ATOM 2358 C CA . TYR A 1 299 ? 7.401 -30.386 58.063 1.00 85.12 299 TYR A CA 1
ATOM 2359 C C . TYR A 1 299 ? 7.067 -31.310 59.245 1.00 85.12 299 TYR A C 1
ATOM 2361 O O . TYR A 1 299 ? 6.232 -30.969 60.085 1.00 85.12 299 TYR A O 1
ATOM 2369 N N . GLN A 1 300 ? 7.756 -32.449 59.380 1.00 81.81 300 GLN A N 1
ATOM 2370 C CA . GLN A 1 300 ? 7.563 -33.328 60.538 1.00 81.81 300 GLN A CA 1
ATOM 2371 C C . GLN A 1 300 ? 7.969 -32.664 61.854 1.00 81.81 300 GLN A C 1
ATOM 2373 O O . GLN A 1 300 ? 7.268 -32.806 62.856 1.00 81.81 300 GLN A O 1
ATOM 2378 N N . ARG A 1 301 ? 9.066 -31.901 61.850 1.00 78.00 301 ARG A N 1
ATOM 2379 C CA . ARG A 1 301 ? 9.579 -31.244 63.055 1.00 78.00 301 ARG A CA 1
ATOM 2380 C C . ARG A 1 301 ? 8.665 -30.116 63.546 1.00 78.00 301 ARG A C 1
ATOM 2382 O O . ARG A 1 301 ? 8.511 -29.935 64.754 1.00 78.00 301 ARG A O 1
ATOM 2389 N N . GLN A 1 302 ? 8.016 -29.395 62.631 1.00 76.19 302 GLN A N 1
ATOM 2390 C CA . GLN A 1 302 ? 6.985 -28.409 62.977 1.00 76.19 302 GLN A CA 1
ATOM 2391 C C . GLN A 1 302 ? 5.738 -29.078 63.563 1.00 76.19 302 GLN A C 1
ATOM 2393 O O . GLN A 1 302 ? 5.216 -28.622 64.576 1.00 76.19 302 GLN A O 1
ATOM 2398 N N . ARG A 1 303 ? 5.327 -30.225 63.014 1.00 69.81 303 ARG A N 1
ATOM 2399 C CA . ARG A 1 303 ? 4.161 -30.970 63.503 1.00 69.81 303 ARG A CA 1
ATOM 2400 C C . ARG A 1 303 ? 4.373 -31.587 64.892 1.00 69.81 303 ARG A C 1
ATOM 2402 O O . ARG A 1 303 ? 3.436 -31.643 65.682 1.00 69.81 303 ARG A O 1
ATOM 2409 N N . SER A 1 304 ? 5.601 -31.987 65.232 1.00 63.50 304 SER A N 1
ATOM 2410 C CA . SER A 1 304 ? 5.949 -32.383 66.607 1.00 63.50 304 SER A CA 1
ATOM 2411 C C . SER A 1 304 ? 5.993 -31.199 67.579 1.00 63.50 304 SER A C 1
ATOM 2413 O O . SER A 1 304 ? 5.692 -31.374 68.752 1.00 63.50 304 SER A O 1
ATOM 2415 N N . SER A 1 305 ? 6.311 -29.990 67.099 1.00 58.47 305 SER A N 1
ATOM 2416 C CA . SER A 1 305 ? 6.345 -28.779 67.931 1.00 58.47 305 SER A CA 1
ATOM 2417 C C . SER A 1 305 ? 4.954 -28.219 68.249 1.00 58.47 305 SER A C 1
ATOM 2419 O O . SER A 1 305 ? 4.804 -27.524 69.252 1.00 58.47 305 SER A O 1
ATOM 2421 N N . GLU A 1 306 ? 3.944 -28.485 67.417 1.00 55.44 306 GLU A N 1
ATOM 2422 C CA . GLU A 1 306 ? 2.549 -28.130 67.717 1.00 55.44 306 GLU A CA 1
ATOM 2423 C C . GLU A 1 306 ? 1.896 -29.096 68.713 1.00 55.44 306 GLU A C 1
ATOM 2425 O O . GLU A 1 306 ? 1.003 -28.693 69.454 1.00 55.44 306 GLU A O 1
ATOM 2430 N N . SER A 1 307 ? 2.370 -30.345 68.796 1.00 54.28 307 SER A N 1
ATOM 2431 C CA . SER A 1 307 ? 1.813 -31.328 69.733 1.00 54.28 307 SER A CA 1
ATOM 2432 C C . SER A 1 307 ? 2.238 -31.100 71.193 1.00 54.28 307 SER A C 1
ATOM 2434 O O . SER A 1 307 ? 1.531 -31.558 72.086 1.00 54.28 307 SER A O 1
ATOM 2436 N N . ASP A 1 308 ? 3.327 -30.360 71.440 1.00 53.91 308 ASP A N 1
ATOM 2437 C CA . ASP A 1 308 ? 3.784 -29.968 72.789 1.00 53.91 308 ASP A CA 1
ATOM 2438 C C . ASP A 1 308 ? 3.145 -28.659 73.298 1.00 53.91 308 ASP A C 1
ATOM 2440 O O . ASP A 1 308 ? 3.285 -28.313 74.468 1.00 53.91 308 ASP A O 1
ATOM 2444 N N . ARG A 1 309 ? 2.400 -27.926 72.455 1.00 51.22 309 ARG A N 1
ATOM 2445 C CA . ARG A 1 309 ? 1.684 -26.694 72.851 1.00 51.22 309 ARG A CA 1
ATOM 2446 C C . ARG A 1 309 ? 0.244 -26.918 73.327 1.00 51.22 309 ARG A C 1
ATOM 2448 O O . ARG A 1 309 ? -0.437 -25.951 73.648 1.00 51.22 309 ARG A O 1
ATOM 2455 N N . LEU A 1 310 ? -0.219 -28.167 73.395 1.00 54.66 310 LEU A N 1
ATOM 2456 C CA . LEU A 1 310 ? -1.577 -28.518 73.842 1.00 54.66 310 LEU A CA 1
ATOM 2457 C C . LEU A 1 310 ? -1.620 -29.228 75.206 1.00 54.66 310 LEU A C 1
ATOM 2459 O O . LEU A 1 310 ? -2.636 -29.830 75.548 1.00 54.66 310 LEU A O 1
ATOM 2463 N N . ILE A 1 311 ? -0.552 -29.143 76.007 1.00 55.59 311 ILE A N 1
ATOM 2464 C CA . ILE A 1 311 ? -0.542 -29.64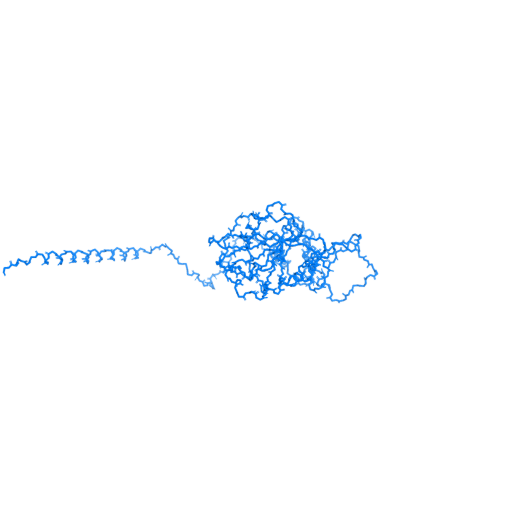4 77.389 1.00 55.59 311 ILE A CA 1
ATOM 2465 C C . ILE A 1 311 ? -0.088 -28.532 78.345 1.00 55.59 311 ILE A C 1
ATOM 2467 O O . ILE A 1 311 ? 0.966 -28.611 78.963 1.00 55.59 311 ILE A O 1
ATOM 2471 N N . GLU A 1 312 ? -0.907 -27.494 78.492 1.00 50.69 312 GLU A N 1
ATOM 2472 C CA . GLU A 1 312 ? -1.000 -26.759 79.759 1.00 50.69 312 GLU A CA 1
ATOM 2473 C C . GLU A 1 312 ? -2.446 -26.883 80.256 1.00 50.69 312 GLU A C 1
ATOM 2475 O O . GLU A 1 312 ? -3.356 -26.348 79.620 1.00 50.69 312 GLU A O 1
ATOM 2480 N N . PRO A 1 313 ? -2.709 -27.627 81.346 1.00 51.41 313 PRO A N 1
ATOM 2481 C CA . PRO A 1 313 ? -3.968 -27.505 82.053 1.00 51.41 313 PRO A CA 1
ATOM 2482 C C . PRO A 1 313 ? -3.897 -26.259 82.943 1.00 51.41 313 PRO A C 1
ATOM 2484 O O . PRO A 1 313 ? -3.033 -26.170 83.815 1.00 51.41 313 PRO A O 1
ATOM 2487 N N . GLU A 1 314 ? -4.809 -25.309 82.730 1.00 47.47 314 GLU A N 1
ATOM 2488 C CA . GLU A 1 314 ? -5.091 -24.268 83.720 1.00 47.47 314 GLU A CA 1
ATOM 2489 C C . GLU A 1 314 ? -5.493 -24.922 85.054 1.00 47.47 314 GLU A C 1
ATOM 2491 O O . GLU A 1 314 ? -6.446 -25.707 85.114 1.00 47.47 314 GLU A O 1
ATOM 2496 N N . LEU A 1 315 ? -4.765 -24.571 86.116 1.00 45.00 315 LEU A N 1
ATOM 2497 C CA . LEU A 1 315 ? -5.180 -24.644 87.518 1.00 45.00 315 LEU A CA 1
ATOM 2498 C C . LEU A 1 315 ? -4.791 -23.336 88.206 1.00 45.00 315 LEU A C 1
ATOM 2500 O O . LEU A 1 315 ? -3.633 -22.900 88.012 1.00 45.00 315 LEU A O 1
#

Foldseek 3Di:
DDAAFEEEEEEQLAQVCVVLVVLVVVQLVCCVVPPPVGYFYKYWYDHDPPDAIDIGRGSVVVVVCVVRHRYDADAPVRSLVSCVVHCPPPAGQEYEYEEALGDPVPDDQDPDQRADRAQYEYAHSADHHPDHHPNVVNNNLNRVHYYYPDPVQRVCFSRDDQAPDPQKGFQGQPPNDTDIDHPDDDPVDDDDPPCLLVNLQSVLVSVVSPDDPVNVVSVVVNVVSCVVNVNDDPCVVVPPPCDVVNVVVVVVLVVDPPVPDDPPPPPPDDDPDPPPPPPDDPVVVVVVVVVVVVVVVVVVVVVVVVVVVPPDDDD

Radius of gyration: 31.46 Å; chains: 1; bounding box: 60×60×120 Å

pLDDT: mean 80.21, std 15.7, range [38.94, 98.25]

Sequence (315 aa):
MPHDRRFAVILDGSYSMNDHQSAIEQTFQWLTENILTQNSADLYLTTAAPAQPKRFDNLQDVANWQDAIFYGTLQPSEMLQQFQQLRGDTNYDAVLLVTDSGSYELSTDSQVSLSMPAPLWLVHLNELQFAYDDATIQAIQVSGGGISTDVEEVMQRLGTQPTKGNRTSLLNVVDGYAWYLTQVADPSIASPDGFEALAARQWVTHLSEYVKPDQMGELDTIHAVTKEYGIVSPYSSMIVLVNDQQREALKQAEQSDDRFNREIEDQQGLPQATSISAVPEPAEWLLLLVGLFMLWFIYQRQRSSESDRLIEPEL

=== Feature glossary ===
Key to the feature types in this record:

— What the protein is —

Primary structure: the covalent order of the twenty standard amino acids along the backbone. Two proteins with the same sequence will (almost always) fold to the same structure; two with 30% identity often share a fold but not the details.

Database cross-references. InterPro integrates a dozen domain/family signature databases into unified entries with residue-range hits. GO terms attach function/process/location labels with evidence codes. CATH codes position the fold in a four-level structural taxonomy. Organism is the NCBI-taxonomy species name.

— Where its atoms are —

The mmCIF block holds the 3D Cartesian coordinates of each backbone atom (N, Cα, C, O) in ångströms. mmCIF is the PDB's canonical archive format — a tagged-loop text representation of the atomic model.

Six rendered views show the 3D structure from the faces of a cube — i.e. along ±x, ±y, ±z. Rendering representation is drawn randomly per protein from cartoon (secondary-structure ribbons), sticks (backbone bonds), or molecular surface; coloring is either N→C rainbow (blue at the N-terminus through red at the C-terminus) or one color per chain.

— Local backbone conformation —

DSSP 8-state secondary structure assigns each residue one of H (α-helix), G (3₁₀-helix), I (π-helix), E (extended β-strand), B (isolated β-bridge), T (hydrogen-bonded turn), S (bend), or '-' (coil). The assignment is computed from backbone hydrogen-bond geometry via the Kabsch–Sander algorithm.

P-SEA three-state annotation labels each residue as helix, strand, or coil based purely on the geometry of the Cα trace. It serves as a fallback when the full backbone (and thus DSSP) is unavailable.

The φ/ψ torsion pair specifies the backbone conformation at each residue. φ rotates about the N–Cα bond, ψ about the Cα–C bond. Steric clashes forbid most of the (φ, ψ) plane — the allowed regions (α-helix basin, β-sheet basin, left-handed helix) are the Ramachandran-allowed regions.

— Global shape and packing —

The geometric summary reports three shape descriptors. Rg (radius of gyration) measures how spread out the Cα atoms are about their centre of mass; compact globular proteins have small Rg, elongated or unfolded ones large. Cα contacts (<8 Å, |i−j|>4) count long-range residue pairs in spatial proximity — high for tightly packed folds, near zero for rods or random coil. The bounding-box extents give the protein's footprint along x, y, z in Å.

Accessible surface area quantifies burial. A residue with SASA near zero is packed into the hydrophobic core; one with SASA >100 Å² sits on the surface. Computed here via the Shrake–Rupley numerical algorithm with a 1.4 Å probe.

Plot images: a contact map (which residues are close in 3D, as an N×N binary image), a Ramachandran scatter (backbone torsion angles, revealing secondary-structure composition at a glance), and — for AlphaFold structures — a PAE heatmap (pairwise prediction confidence).

— Structural neighborhood —

The Foldseek 3Di string encodes local tertiary geometry as a 20-letter alphabet — one character per residue — derived from the relative positions of nearby Cα atoms. Unlike the amino-acid sequence, 3Di is a direct function of the 3D structure, so two proteins with the same fold have similar 3Di strings even at low sequence identity.

Nearest PDB neighbors are the top structural matches found by Foldseek when searching this structure against the entire Protein Data Bank. Each hit reports a TM-score (0 to 1; >0.5 almost always implies the same fold) and an E-value. These are *structural* homologs — they may share no detectable sequence similarity.

— Confidence and disorder —

For AlphaFold models, the B-factor field carries pLDDT — the model's own estimate of local accuracy on a 0–100 scale. Regions with pLDDT<50 should be treated as essentially unmodeled; they often correspond to intrinsically disordered segments.

B-factor (Debye–Waller factor) reflects atomic displacement in the crystal lattice. It is an experimental observable (units Å²), not a prediction; low values mean the atom is pinned down, high values mean it moves or is heterogeneous across the crystal.

Predicted aligned error is AlphaFold's pairwise confidence. Unlike pLDDT (per-residue), PAE is per-residue-pair and captures whether two parts of the structure are correctly placed relative to each other. Units are ångströms of expected positional error.